Protein AF-0000000076521402 (afdb_homodimer)

Radius of gyration: 18.66 Å; Cα contacts (8 Å, |Δi|>4): 383; chains: 2; bounding box: 49×44×68 Å

Sequence (186 aa):
MFAERGREEEDYDYLIKLLALGDSNVGKTSLLYQYTDGVFNVDMNATVGVDFRQKRVIRENKQDANGLLGQKQRLYLQLWDTAGQERFVFIFDMFAERGREEEDYDYLIKLLALGDSNVGKTSLLYQYTDGVFNVDMNATVGVDFRQKRVIRENKQDANGLLGQKQRLYLQLW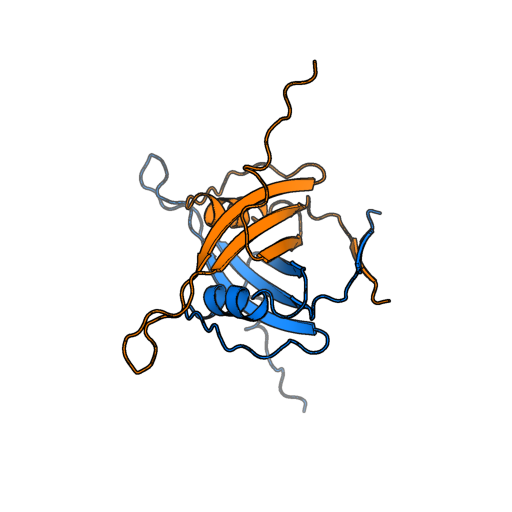DTAGQERFVFIFD

Solvent-accessible surface area (backbone atoms only — not comparable to full-atom values): 10963 Å² total; per-residue (Å²): 133,79,74,76,88,62,83,82,73,73,76,43,78,28,60,40,36,37,36,42,44,37,56,64,81,60,43,60,66,26,52,53,39,23,71,62,72,68,48,75,47,81,85,60,74,76,57,70,69,70,45,80,48,70,42,79,42,78,46,57,40,60,57,41,99,80,59,46,67,47,75,76,40,36,36,35,37,39,38,38,38,50,31,29,71,64,46,76,44,83,42,76,122,133,78,77,74,84,64,82,83,76,70,78,44,77,29,61,40,36,35,38,40,42,38,58,64,81,59,44,61,66,26,52,54,40,24,71,65,71,68,49,71,45,81,85,61,75,74,59,72,69,68,45,79,46,68,42,78,43,78,45,56,41,62,57,41,98,79,59,44,67,47,75,77,40,37,35,35,37,38,37,37,36,50,31,28,73,62,45,74,44,81,41,75,121

Organism: Hydatigena taeniaeformis (NCBI:txid6205)

pLDDT: mean 78.01, std 18.65, range [22.98, 96.0]

Secondary structure (DSSP, 8-state):
------SSS---SEEEEEEEESSTTSSHHHHHHHHHHS---S-PPPPPSEEEEEEEEEE-----TTSPPPPPEEEEEEEEEE-S-EEEEEE--/------S-S---SEEEEEEEESSTTSSHHHHHHHHHHS---S-PPPPPSEEEEEEEEEE-----TTSPPPPPEEEEEEEEEE-S-PEEEEEE-

Structure (mmCIF, N/CA/C/O backbone):
data_AF-0000000076521402-model_v1
#
loop_
_entity.id
_entity.type
_entity.pdbx_description
1 polymer 'Ras-related protein Rab-27A'
#
loop_
_atom_site.group_PDB
_atom_site.id
_atom_site.type_symbol
_atom_site.label_atom_id
_atom_site.label_alt_id
_atom_site.label_comp_id
_atom_site.label_asym_id
_atom_site.label_entity_id
_atom_site.label_seq_id
_atom_site.pdbx_PDB_ins_code
_atom_site.Cartn_x
_atom_site.Cartn_y
_atom_site.Cartn_z
_atom_site.occupancy
_atom_site.B_iso_or_equiv
_atom_site.auth_seq_id
_atom_site.auth_comp_id
_atom_site.auth_asym_id
_atom_site.auth_atom_id
_atom_site.pdbx_PDB_model_num
ATOM 1 N N . MET A 1 1 ? -7.555 -25.484 29.828 1 23.17 1 MET A N 1
ATOM 2 C CA . MET A 1 1 ? -8.539 -24.406 29.766 1 23.17 1 MET A CA 1
ATOM 3 C C . MET A 1 1 ? -8.016 -23.234 28.938 1 23.17 1 MET A C 1
ATOM 5 O O . MET A 1 1 ? -7.137 -22.484 29.391 1 23.17 1 MET A O 1
ATOM 9 N N . PHE A 1 2 ? -7.75 -23.391 27.625 1 29.38 2 PHE A N 1
ATOM 10 C CA . PHE A 1 2 ? -7.086 -22.562 26.625 1 29.38 2 PHE A CA 1
ATOM 11 C C . PHE A 1 2 ? -7.727 -21.188 26.547 1 29.38 2 PHE A C 1
ATOM 13 O O . PHE A 1 2 ? -8.945 -21.062 26.391 1 2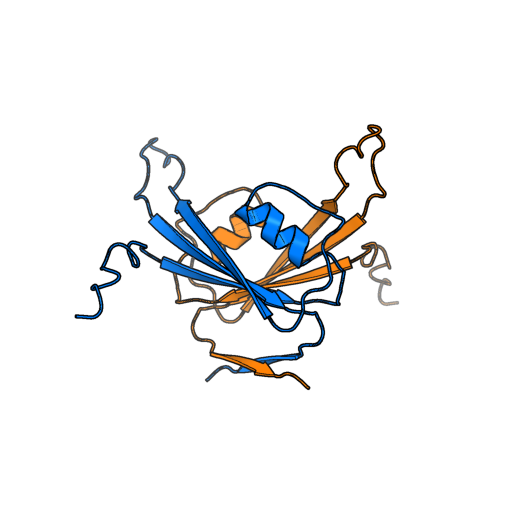9.38 2 PHE A O 1
ATOM 20 N N . ALA A 1 3 ? -7.449 -20.203 27.453 1 31.19 3 ALA A N 1
ATOM 21 C CA . ALA A 1 3 ? -8.039 -18.875 27.547 1 31.19 3 ALA A CA 1
ATOM 22 C C . ALA A 1 3 ? -8.5 -18.359 26.188 1 31.19 3 ALA A C 1
ATOM 24 O O . ALA A 1 3 ? -7.832 -18.578 25.172 1 31.19 3 ALA A O 1
ATOM 25 N N . GLU A 1 4 ? -9.883 -18.25 25.922 1 30.88 4 GLU A N 1
ATOM 26 C CA . GLU A 1 4 ? -10.57 -17.734 24.734 1 30.88 4 GLU A CA 1
ATOM 27 C C . GLU A 1 4 ? -9.891 -16.469 24.203 1 30.88 4 GLU A C 1
ATOM 29 O O . GLU A 1 4 ? -9.914 -15.43 24.859 1 30.88 4 GLU A O 1
ATOM 34 N N . ARG A 1 5 ? -8.57 -16.359 24.016 1 37.25 5 ARG A N 1
ATOM 35 C CA . ARG A 1 5 ? -7.906 -15.312 23.234 1 37.25 5 ARG A CA 1
ATOM 36 C C . ARG A 1 5 ? -8.883 -14.633 22.281 1 37.25 5 ARG A C 1
ATOM 38 O O . ARG A 1 5 ? -9.297 -15.219 21.281 1 37.25 5 ARG A O 1
ATOM 45 N N . GLY A 1 6 ? -10.086 -13.961 22.625 1 36.5 6 GLY A N 1
ATOM 46 C CA . GLY A 1 6 ? -11.461 -13.484 22.594 1 36.5 6 GLY A CA 1
ATOM 47 C C . GLY A 1 6 ? -11.797 -12.727 21.328 1 36.5 6 GLY A C 1
ATOM 48 O O . GLY A 1 6 ? -10.906 -12.359 20.562 1 36.5 6 GLY A O 1
ATOM 49 N N . ARG A 1 7 ? -13.164 -12.242 20.891 1 38.41 7 ARG A N 1
ATOM 50 C CA . ARG A 1 7 ? -13.922 -11.492 19.891 1 38.41 7 ARG A CA 1
ATOM 51 C C . ARG A 1 7 ? -13.312 -10.109 19.672 1 38.41 7 ARG A C 1
ATOM 53 O O . ARG A 1 7 ? -13.938 -9.242 19.062 1 38.41 7 ARG A O 1
ATOM 60 N N . GLU A 1 8 ? -12.555 -9.531 20.5 1 42.91 8 GLU A N 1
ATOM 61 C CA . GLU A 1 8 ? -11.977 -8.203 20.344 1 42.91 8 GLU A CA 1
ATOM 62 C C . GLU A 1 8 ? -11.375 -8.023 18.953 1 42.91 8 GLU A C 1
ATOM 64 O O . GLU A 1 8 ? -10.797 -6.977 18.656 1 42.91 8 GLU A O 1
ATOM 69 N N . GLU A 1 9 ? -10.867 -9 18.312 1 48.38 9 GLU A N 1
ATOM 70 C CA . GLU A 1 9 ? -10.203 -9.164 17.031 1 48.38 9 GLU A CA 1
ATOM 71 C C . GLU A 1 9 ? -10.945 -8.414 15.922 1 48.38 9 GLU A C 1
ATOM 73 O O . GLU A 1 9 ? -10.344 -7.641 15.172 1 48.38 9 GLU A O 1
ATOM 78 N N . GLU A 1 10 ? -12.195 -9.102 15.469 1 56.84 10 GLU A N 1
ATOM 79 C CA . GLU A 1 10 ? -12.758 -8.891 14.141 1 56.84 10 GLU A CA 1
ATOM 80 C C . GLU A 1 10 ? -13.5 -7.559 14.055 1 56.84 10 GLU A C 1
ATOM 82 O O . GLU A 1 10 ? -14.516 -7.453 13.375 1 56.84 10 GLU A O 1
ATOM 87 N N . ASP A 1 11 ? -13.234 -6.727 14.875 1 81.38 11 ASP A N 1
ATOM 88 C CA . ASP A 1 11 ? -14.078 -5.535 14.828 1 81.38 11 ASP A CA 1
ATOM 89 C C . ASP A 1 11 ? -13.695 -4.633 13.664 1 81.38 11 ASP A C 1
ATOM 91 O O . ASP A 1 11 ? -13.055 -3.596 13.859 1 81.38 11 ASP A O 1
ATOM 95 N N . TYR A 1 12 ? -13.539 -5.109 12.641 1 92.88 12 TYR A N 1
ATOM 96 C CA . TYR A 1 12 ? -13.414 -4.266 11.453 1 92.88 12 TYR A CA 1
ATOM 97 C C . TYR A 1 12 ? -14.562 -4.504 10.492 1 92.88 12 TYR A C 1
ATOM 99 O O . TYR A 1 12 ? -15.227 -5.543 10.547 1 92.88 12 TYR A O 1
ATOM 107 N N . ASP A 1 13 ? -14.883 -3.564 9.727 1 92.31 13 ASP A N 1
ATOM 108 C CA . ASP A 1 13 ? -15.906 -3.68 8.688 1 92.31 13 ASP A CA 1
ATOM 109 C C . ASP A 1 13 ? -15.336 -4.32 7.426 1 92.31 13 ASP A C 1
ATOM 111 O O . ASP A 1 13 ? -16.016 -5.109 6.766 1 92.31 13 ASP A O 1
ATOM 115 N N . TYR A 1 14 ? -14.055 -4.016 7.145 1 92.38 14 TYR A N 1
ATOM 116 C CA . TYR A 1 14 ? -13.445 -4.469 5.898 1 92.38 14 TYR A CA 1
ATOM 117 C C . TYR A 1 14 ? -11.984 -4.855 6.113 1 92.38 14 TYR A C 1
ATOM 119 O O . TYR A 1 14 ? -11.289 -4.242 6.922 1 92.38 14 TYR A O 1
ATOM 127 N N . LEU A 1 15 ? -11.578 -5.895 5.309 1 93.25 15 LEU A N 1
ATOM 128 C CA . LEU A 1 15 ? -10.195 -6.348 5.289 1 93.25 15 LEU A CA 1
ATOM 129 C C . LEU A 1 15 ? -9.562 -6.105 3.922 1 93.25 15 LEU A C 1
ATOM 131 O O . LEU A 1 15 ? -10.141 -6.473 2.895 1 93.25 15 LEU A O 1
ATOM 135 N N . ILE A 1 16 ? -8.398 -5.426 3.926 1 93.56 16 ILE A N 1
ATOM 136 C CA . ILE A 1 16 ? -7.613 -5.238 2.711 1 93.56 16 ILE A CA 1
ATOM 137 C C . ILE A 1 16 ? -6.184 -5.73 2.939 1 93.56 16 ILE A C 1
ATOM 139 O O . ILE A 1 16 ? -5.578 -5.43 3.971 1 93.56 16 ILE A O 1
ATOM 143 N N . LYS A 1 17 ? -5.715 -6.473 1.973 1 92.88 17 LYS A N 1
ATOM 144 C CA . LYS A 1 17 ? -4.328 -6.93 1.978 1 92.88 17 LYS A CA 1
ATOM 145 C C . LYS A 1 17 ? -3.496 -6.168 0.948 1 92.88 17 LYS A C 1
ATOM 147 O O . LYS A 1 17 ? -3.908 -6.023 -0.204 1 92.88 17 LYS A O 1
ATOM 152 N N . LEU A 1 18 ? -2.41 -5.621 1.439 1 94.69 18 LEU A N 1
ATOM 153 C CA . LEU A 1 18 ? -1.442 -4.965 0.565 1 94.69 18 LEU A CA 1
ATOM 154 C C . LEU A 1 18 ? -0.155 -5.781 0.477 1 94.69 18 LEU A C 1
ATOM 156 O O . LEU A 1 18 ? 0.482 -6.055 1.497 1 94.69 18 LEU A O 1
ATOM 160 N N . LEU A 1 19 ? 0.171 -6.145 -0.69 1 92.19 19 LEU A N 1
ATOM 161 C CA . LEU A 1 19 ? 1.399 -6.895 -0.935 1 92.19 19 LEU A CA 1
ATOM 162 C C . LEU A 1 19 ? 2.447 -6.016 -1.605 1 92.19 19 LEU A C 1
ATOM 164 O O . LEU A 1 19 ? 2.176 -5.395 -2.637 1 92.19 19 LEU A O 1
ATOM 168 N N . ALA A 1 20 ? 3.604 -5.957 -0.994 1 93.31 20 ALA A N 1
ATOM 169 C CA . ALA A 1 20 ? 4.699 -5.191 -1.582 1 93.31 20 ALA A CA 1
ATOM 170 C C . ALA A 1 20 ? 5.656 -6.102 -2.348 1 93.31 20 ALA A C 1
ATOM 172 O O . ALA A 1 20 ? 6.191 -7.062 -1.788 1 93.31 20 ALA A O 1
ATOM 173 N N . LEU A 1 21 ? 5.801 -5.809 -3.623 1 91.5 21 LEU A N 1
ATOM 174 C CA . LEU A 1 21 ? 6.691 -6.551 -4.504 1 91.5 21 LEU A CA 1
ATOM 175 C C . LEU A 1 21 ? 7.77 -5.637 -5.082 1 91.5 21 LEU A C 1
ATOM 177 O O . LEU A 1 21 ? 7.531 -4.445 -5.293 1 91.5 21 LEU A O 1
ATOM 181 N N . GLY A 1 22 ? 8.883 -6.297 -5.406 1 91.56 22 GLY A N 1
ATOM 182 C CA . GLY A 1 22 ? 10.039 -5.578 -5.914 1 91.56 22 GLY A CA 1
ATOM 183 C C . GLY A 1 22 ? 11.359 -6.203 -5.496 1 91.56 22 GLY A C 1
ATOM 184 O O . GLY A 1 22 ? 11.391 -7.094 -4.645 1 91.56 22 GLY A O 1
ATOM 185 N N . ASP A 1 23 ? 12.391 -5.613 -6.008 1 90.75 23 ASP A N 1
ATOM 186 C CA . ASP A 1 23 ? 13.719 -6.152 -5.738 1 90.75 23 ASP A CA 1
ATOM 187 C C . ASP A 1 23 ? 14.07 -6.039 -4.254 1 90.75 23 ASP A C 1
ATOM 189 O O . ASP A 1 23 ? 13.445 -5.27 -3.523 1 90.75 23 ASP A O 1
ATOM 193 N N . SER A 1 24 ? 14.977 -6.949 -3.842 1 91.19 24 SER A N 1
ATOM 194 C CA . SER A 1 24 ? 15.5 -6.828 -2.486 1 91.19 24 SER A CA 1
ATOM 195 C C . SER A 1 24 ? 16.141 -5.465 -2.266 1 91.19 24 SER A C 1
ATOM 197 O O . SER A 1 24 ? 16.781 -4.922 -3.166 1 91.19 24 SER A O 1
ATOM 199 N N . ASN A 1 25 ? 15.914 -4.859 -1.043 1 91.06 25 ASN A N 1
ATOM 200 C CA . ASN A 1 25 ? 16.609 -3.678 -0.538 1 91.06 25 ASN A CA 1
ATOM 201 C C . ASN A 1 25 ? 16.188 -2.42 -1.297 1 91.06 25 ASN A C 1
ATOM 203 O O . ASN A 1 25 ? 16.953 -1.463 -1.387 1 91.06 25 ASN A O 1
ATOM 207 N N . VAL A 1 26 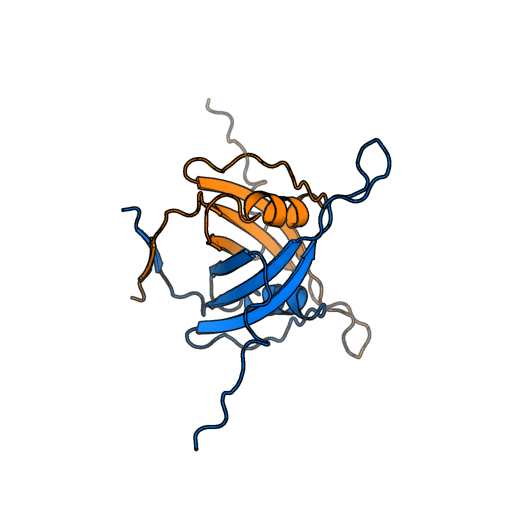? 15.062 -2.445 -1.833 1 91.06 26 VAL A N 1
ATOM 208 C CA . VAL A 1 26 ? 14.633 -1.264 -2.572 1 91.06 26 VAL A CA 1
ATOM 209 C C . VAL A 1 26 ? 13.836 -0.343 -1.653 1 91.06 26 VAL A C 1
ATOM 211 O O . VAL A 1 26 ? 13.484 0.774 -2.039 1 91.06 26 VAL A O 1
ATOM 214 N N . GLY A 1 27 ? 13.422 -0.833 -0.425 1 90.94 27 GLY A N 1
ATOM 215 C CA . GLY A 1 27 ? 12.711 0.028 0.511 1 90.94 27 GLY A CA 1
ATOM 216 C C . GLY A 1 27 ? 11.305 -0.447 0.812 1 90.94 27 GLY A C 1
ATOM 217 O O . GLY A 1 27 ? 10.5 0.297 1.381 1 90.94 27 GLY A O 1
ATOM 218 N N . LYS A 1 28 ? 10.984 -1.678 0.436 1 94.06 28 LYS A N 1
ATOM 219 C CA . LYS A 1 28 ? 9.648 -2.197 0.707 1 94.06 28 LYS A CA 1
ATOM 220 C C . LYS A 1 28 ? 9.344 -2.172 2.201 1 94.06 28 LYS A C 1
ATOM 222 O O . LYS A 1 28 ? 8.312 -1.645 2.619 1 94.06 28 LYS A O 1
ATOM 227 N N . THR A 1 29 ? 10.367 -2.705 2.936 1 92.75 29 THR A N 1
ATOM 228 C CA . THR A 1 29 ? 10.203 -2.752 4.383 1 92.75 29 THR A CA 1
ATOM 229 C C . THR A 1 29 ? 10.031 -1.348 4.953 1 92.75 29 THR A C 1
ATOM 231 O O . THR A 1 29 ? 9.133 -1.104 5.762 1 92.75 29 THR A O 1
ATOM 234 N N . SER A 1 30 ? 10.875 -0.463 4.516 1 91.5 30 SER A N 1
ATOM 235 C CA . SER A 1 30 ? 10.812 0.906 5.02 1 91.5 30 SER A CA 1
ATOM 236 C C . SER A 1 30 ? 9.492 1.571 4.645 1 91.5 30 SER A C 1
ATOM 238 O O . SER A 1 30 ? 8.898 2.287 5.453 1 91.5 30 SER A O 1
ATOM 240 N N . LEU A 1 31 ? 9.039 1.412 3.449 1 91.5 31 LEU A N 1
ATOM 241 C CA . LEU A 1 31 ? 7.789 1.99 2.973 1 91.5 31 LEU A CA 1
ATOM 242 C C . LEU A 1 31 ? 6.617 1.515 3.822 1 91.5 31 LEU A C 1
ATOM 244 O O . LEU A 1 31 ? 5.797 2.324 4.27 1 91.5 31 LEU A O 1
ATOM 248 N N . LEU A 1 32 ? 6.5 0.221 4.02 1 94.06 32 LEU A N 1
ATOM 249 C CA . LEU A 1 32 ? 5.398 -0.333 4.801 1 94.06 32 LEU A CA 1
ATOM 250 C C . LEU A 1 32 ? 5.477 0.128 6.254 1 94.06 32 LEU A C 1
ATOM 252 O O . LEU A 1 32 ? 4.453 0.446 6.863 1 94.06 32 LEU A O 1
ATOM 256 N N . TYR A 1 33 ? 6.684 0.152 6.711 1 91 33 TYR A N 1
ATOM 257 C CA . TYR A 1 33 ? 6.902 0.633 8.07 1 91 33 TYR A CA 1
ATOM 258 C C . TYR A 1 33 ? 6.461 2.084 8.211 1 91 33 TYR A C 1
ATOM 260 O O . TYR A 1 33 ? 5.816 2.451 9.203 1 91 33 TYR A O 1
ATOM 268 N N . GLN A 1 34 ? 6.809 2.902 7.301 1 89.44 34 GLN A N 1
ATOM 269 C CA . GLN A 1 34 ? 6.395 4.301 7.324 1 89.44 34 GLN A CA 1
ATOM 270 C C . GLN A 1 34 ? 4.875 4.426 7.316 1 89.44 34 GLN A C 1
ATOM 272 O O . GLN A 1 34 ? 4.312 5.273 8.016 1 89.44 34 GLN A O 1
ATOM 277 N N . TYR A 1 35 ? 4.25 3.611 6.566 1 89 35 TYR A N 1
ATOM 278 C CA . TYR A 1 35 ? 2.797 3.668 6.473 1 89 35 TYR A CA 1
ATOM 279 C C . TYR A 1 35 ? 2.15 3.254 7.789 1 89 35 TYR A C 1
ATOM 281 O O . TYR A 1 35 ? 1.163 3.854 8.219 1 89 35 TYR A O 1
ATOM 289 N N . THR A 1 36 ? 2.66 2.279 8.391 1 91.5 36 THR A N 1
ATOM 290 C CA . THR A 1 36 ? 2.025 1.768 9.602 1 91.5 36 THR A CA 1
ATOM 291 C C . THR A 1 36 ? 2.445 2.584 10.82 1 91.5 36 THR A C 1
ATOM 293 O O . THR A 1 36 ? 1.633 2.84 11.711 1 91.5 36 THR A O 1
ATOM 296 N N . ASP A 1 37 ? 3.695 2.947 10.852 1 87.56 37 ASP A N 1
ATOM 297 C CA . ASP A 1 37 ? 4.25 3.496 12.086 1 87.56 37 ASP A CA 1
ATOM 298 C C . ASP A 1 37 ? 4.578 4.98 11.93 1 87.56 37 ASP A C 1
ATOM 300 O O . ASP A 1 37 ? 4.777 5.684 12.922 1 87.56 37 ASP A O 1
ATOM 304 N N . GLY A 1 38 ? 4.633 5.445 10.688 1 84.81 38 GLY A N 1
ATOM 305 C CA . GLY A 1 38 ? 4.859 6.863 10.453 1 84.81 38 GLY A CA 1
ATOM 306 C C . GLY A 1 38 ? 6.328 7.242 10.438 1 84.81 38 GLY A C 1
ATOM 307 O O . GLY A 1 38 ? 6.668 8.422 10.328 1 84.81 38 GLY A O 1
ATOM 308 N N . VAL A 1 39 ? 7.094 6.301 10.602 1 77.25 39 VAL A N 1
ATOM 309 C CA . VAL A 1 39 ? 8.523 6.59 10.68 1 77.25 39 VAL A CA 1
ATOM 310 C C . VAL A 1 39 ? 9.25 5.934 9.508 1 77.25 39 VAL A C 1
ATOM 312 O O . VAL A 1 39 ? 9.039 4.75 9.227 1 77.25 39 VAL A O 1
ATOM 315 N N . PHE A 1 40 ? 10 6.742 8.844 1 77.56 40 PHE A N 1
ATOM 316 C CA . PHE A 1 40 ? 10.812 6.219 7.754 1 77.56 40 PHE A CA 1
ATOM 317 C C . PHE A 1 40 ? 12.211 5.852 8.258 1 77.56 40 PHE A C 1
ATOM 319 O O . PHE A 1 40 ? 12.844 6.633 8.969 1 77.56 40 PHE A O 1
ATOM 326 N N . ASN A 1 41 ? 12.578 4.656 7.926 1 75.81 41 ASN A N 1
ATOM 327 C CA . ASN A 1 41 ? 13.914 4.16 8.266 1 75.81 41 ASN A CA 1
ATOM 328 C C . ASN A 1 41 ? 14.633 3.604 7.039 1 75.81 41 ASN A C 1
ATOM 330 O O . ASN A 1 41 ? 14.211 2.596 6.473 1 75.81 41 ASN A O 1
ATOM 334 N N . V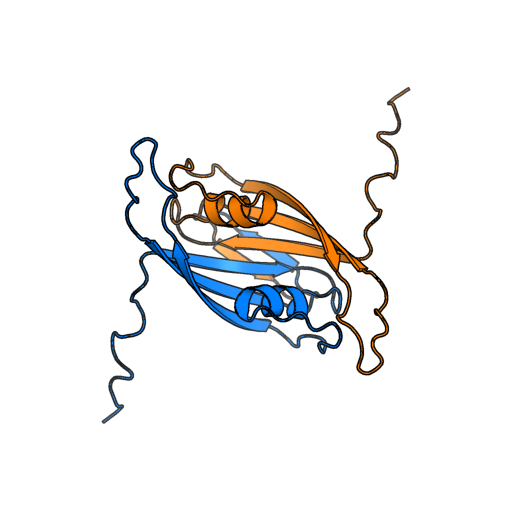AL A 1 42 ? 15.742 4.285 6.668 1 71.94 42 VAL A N 1
ATOM 335 C CA . VAL A 1 42 ? 16.469 3.887 5.465 1 71.94 42 VAL A CA 1
ATOM 336 C C . VAL A 1 42 ? 17.328 2.666 5.762 1 71.94 42 VAL A C 1
ATOM 338 O O . VAL A 1 42 ? 17.688 1.916 4.852 1 71.94 42 VAL A O 1
ATOM 341 N N . ASP A 1 43 ? 17.656 2.43 6.984 1 78.56 43 ASP A N 1
ATOM 342 C CA . ASP A 1 43 ? 18.609 1.383 7.348 1 78.56 43 ASP A CA 1
ATOM 343 C C . ASP A 1 43 ? 17.891 0.099 7.746 1 78.56 43 ASP A C 1
ATOM 345 O O . ASP A 1 43 ? 18.172 -0.471 8.805 1 78.56 43 ASP A O 1
ATOM 349 N N . MET A 1 44 ? 16.891 -0.253 6.93 1 84.31 44 MET A N 1
ATOM 350 C CA . MET A 1 44 ? 16.203 -1.508 7.215 1 84.31 44 MET A CA 1
ATOM 351 C C . MET A 1 44 ? 16.969 -2.693 6.633 1 84.31 44 MET A C 1
ATOM 353 O O . MET A 1 44 ? 17.5 -2.611 5.523 1 84.31 44 MET A O 1
ATOM 357 N N . ASN A 1 45 ? 17.031 -3.764 7.387 1 88.75 45 ASN A N 1
ATOM 358 C CA . ASN A 1 45 ? 17.656 -4.984 6.879 1 88.75 45 ASN A CA 1
ATOM 359 C C . ASN A 1 45 ? 16.781 -5.641 5.805 1 88.75 45 ASN A C 1
ATOM 361 O O . ASN A 1 45 ? 15.57 -5.43 5.766 1 88.75 45 ASN A O 1
ATOM 365 N N . ALA A 1 46 ? 17.562 -6.43 5.008 1 90.44 46 ALA A N 1
ATOM 366 C CA . ALA A 1 46 ? 16.812 -7.168 3.986 1 90.44 46 ALA A CA 1
ATOM 367 C C . ALA A 1 46 ? 15.797 -8.109 4.625 1 90.44 46 ALA A C 1
ATOM 369 O O . ALA A 1 46 ? 16.078 -8.742 5.645 1 90.44 46 ALA A O 1
ATOM 370 N N . THR A 1 47 ? 14.586 -8.188 4.051 1 90.19 47 THR A N 1
ATOM 371 C CA . THR A 1 47 ? 13.547 -9.078 4.551 1 90.19 47 THR A CA 1
ATOM 372 C C . THR A 1 47 ? 13.875 -10.531 4.223 1 90.19 47 THR A C 1
ATOM 374 O O . THR A 1 47 ? 14.336 -10.836 3.121 1 90.19 47 THR A O 1
ATOM 377 N N . VAL A 1 48 ? 13.742 -11.328 5.176 1 87.19 48 VAL A N 1
ATOM 378 C CA . VAL A 1 48 ? 13.883 -12.766 4.953 1 87.19 48 VAL A CA 1
ATOM 379 C C . VAL A 1 48 ? 12.5 -13.414 4.871 1 87.19 48 VAL A C 1
ATOM 381 O O . VAL A 1 48 ? 11.688 -13.258 5.781 1 87.19 48 VAL A O 1
ATOM 384 N N . GLY A 1 49 ? 12.289 -14.227 3.662 1 86.94 49 GLY A N 1
ATOM 385 C CA . GLY A 1 49 ? 10.961 -14.797 3.48 1 86.94 49 GLY A CA 1
ATOM 386 C C . GLY A 1 49 ? 9.883 -13.742 3.301 1 86.94 49 GLY A C 1
ATOM 387 O O . GLY A 1 49 ? 9.945 -12.93 2.381 1 86.94 49 GLY A O 1
ATOM 388 N N . VAL A 1 50 ? 8.914 -13.836 4.246 1 88.12 50 VAL A N 1
ATOM 389 C CA . VAL A 1 50 ? 7.801 -12.898 4.215 1 88.12 50 VAL A CA 1
ATOM 390 C C . VAL A 1 50 ? 7.539 -12.352 5.617 1 88.12 50 VAL A C 1
ATOM 392 O O . VAL A 1 50 ? 7.555 -13.109 6.594 1 88.12 50 VAL A O 1
ATOM 395 N N . ASP A 1 51 ? 7.465 -10.977 5.637 1 91.5 51 ASP A N 1
ATOM 396 C CA . ASP A 1 51 ? 7.082 -10.32 6.887 1 91.5 51 ASP A CA 1
ATOM 397 C C . ASP A 1 51 ? 5.68 -9.734 6.789 1 91.5 51 ASP A C 1
ATOM 399 O O . ASP A 1 51 ? 5.16 -9.523 5.691 1 91.5 51 ASP A O 1
ATOM 403 N N . PHE A 1 52 ? 5.129 -9.516 8.016 1 90.75 52 PHE A N 1
ATOM 404 C CA . PHE A 1 52 ? 3.732 -9.094 8.047 1 90.75 52 PHE A CA 1
ATOM 405 C C . PHE A 1 52 ? 3.537 -7.949 9.031 1 90.75 52 PHE A C 1
ATOM 407 O O . PHE A 1 52 ? 4.113 -7.953 10.125 1 90.75 52 PHE A O 1
ATOM 414 N N . ARG A 1 53 ? 2.787 -6.871 8.539 1 93.56 53 ARG A N 1
ATOM 415 C CA . ARG A 1 53 ? 2.355 -5.785 9.414 1 93.56 53 ARG A CA 1
ATOM 416 C C . ARG A 1 53 ? 0.861 -5.52 9.258 1 93.56 53 ARG A C 1
ATOM 418 O O . ARG A 1 53 ? 0.247 -5.949 8.281 1 93.56 53 ARG A O 1
ATOM 425 N N . GLN A 1 54 ? 0.339 -4.906 10.281 1 94.81 54 GLN A N 1
ATOM 426 C CA . GLN A 1 54 ? -1.086 -4.598 10.234 1 94.81 54 GLN A CA 1
ATOM 427 C C . GLN A 1 54 ? -1.355 -3.174 10.711 1 94.81 54 GLN A C 1
ATOM 429 O O . GLN A 1 54 ? -0.57 -2.607 11.477 1 94.81 54 GLN A O 1
ATOM 434 N N . LYS A 1 55 ? -2.357 -2.602 10.211 1 95.31 55 LYS A N 1
ATOM 435 C CA . LYS A 1 55 ? -2.807 -1.269 10.602 1 95.31 55 LYS A CA 1
ATOM 436 C C . LYS A 1 55 ? -4.328 -1.164 10.547 1 95.31 55 LYS A C 1
ATOM 438 O O . LYS A 1 55 ? -4.953 -1.592 9.57 1 95.31 55 LYS A O 1
ATOM 443 N N . ARG A 1 56 ? -4.863 -0.69 11.625 1 93.94 56 ARG A N 1
ATOM 444 C CA . ARG A 1 56 ? -6.285 -0.375 11.641 1 93.94 56 ARG A CA 1
ATOM 445 C C . ARG A 1 56 ? -6.527 1.098 11.328 1 93.94 56 ARG A C 1
ATOM 447 O O . ARG A 1 56 ? -5.824 1.971 11.844 1 93.94 56 ARG A O 1
ATOM 454 N N . VAL A 1 57 ? -7.465 1.258 10.445 1 90.62 57 VAL A N 1
ATOM 455 C CA . VAL A 1 57 ? -7.75 2.625 10.023 1 90.62 57 VAL A CA 1
ATOM 456 C C . VAL A 1 57 ? -9.258 2.879 10.078 1 90.62 57 VAL A C 1
ATOM 458 O O . VAL A 1 57 ? -10.047 2.012 9.711 1 90.62 57 VAL A O 1
ATOM 461 N N . ILE A 1 58 ? -9.594 3.996 10.57 1 87.75 58 ILE A N 1
ATOM 462 C CA . ILE A 1 58 ? -10.977 4.449 10.492 1 87.75 58 ILE A CA 1
ATOM 463 C C . ILE A 1 58 ? -11.109 5.508 9.398 1 87.75 58 ILE A C 1
ATOM 465 O O . ILE A 1 58 ? -10.375 6.5 9.391 1 87.75 58 ILE A O 1
ATOM 469 N N . ARG A 1 59 ? -11.938 5.152 8.445 1 81.44 59 ARG A N 1
ATOM 470 C CA . ARG A 1 59 ? -12.148 6.098 7.355 1 81.44 59 ARG A CA 1
ATOM 471 C C . ARG A 1 59 ? -13.555 6.684 7.41 1 81.44 59 ARG A C 1
ATOM 473 O O . ARG A 1 59 ? -14.508 5.996 7.793 1 81.44 59 ARG A O 1
ATOM 480 N N . GLU A 1 60 ? -13.586 7.953 7.188 1 76.25 60 GLU A N 1
ATOM 481 C CA . GLU A 1 60 ? -14.859 8.656 7.117 1 76.25 60 GLU A CA 1
ATOM 482 C C . GLU A 1 60 ? -14.898 9.617 5.934 1 76.25 60 GLU A C 1
ATOM 484 O O . GLU A 1 60 ? -13.867 10.188 5.559 1 76.25 60 GLU A O 1
ATOM 489 N N . ASN A 1 61 ? -16 9.438 5.109 1 65.38 61 ASN A N 1
ATOM 490 C CA . ASN A 1 61 ? -16.156 10.406 4.031 1 65.38 61 ASN A CA 1
ATOM 491 C C . ASN A 1 61 ? -16.109 11.836 4.562 1 65.38 61 ASN A C 1
ATOM 493 O O . ASN A 1 61 ? -16.609 12.117 5.656 1 65.38 61 ASN A O 1
ATOM 497 N N . LYS A 1 62 ? -15.188 12.484 3.965 1 61.38 62 LYS A N 1
ATOM 498 C CA . LYS A 1 62 ? -15.305 13.898 4.309 1 61.38 62 LYS A CA 1
ATOM 499 C C . LYS A 1 62 ? -16.766 14.359 4.234 1 61.38 62 LYS A C 1
ATOM 501 O O . LYS A 1 62 ? -17.594 13.719 3.592 1 61.38 62 LYS A O 1
ATOM 506 N N . GLN A 1 63 ? -16.906 15.484 4.75 1 60.12 63 GLN A N 1
ATOM 507 C CA . GLN A 1 63 ? -18.172 16.203 4.828 1 60.12 63 GLN A CA 1
ATOM 508 C C . GLN A 1 63 ? -18.891 16.188 3.48 1 60.12 63 GLN A C 1
ATOM 510 O O . GLN A 1 63 ? -18.266 16.359 2.436 1 60.12 63 GLN A O 1
ATOM 515 N N . ASP A 1 64 ? -20.031 15.414 3.473 1 59.56 64 ASP A N 1
ATOM 516 C CA . ASP A 1 64 ? -20.859 15.578 2.275 1 59.56 64 ASP A CA 1
ATOM 517 C C . ASP A 1 64 ? -21.156 17.047 2.012 1 59.56 64 ASP A C 1
ATOM 519 O O . ASP A 1 64 ? -20.641 17.922 2.707 1 59.56 64 ASP A O 1
ATOM 523 N N . ALA A 1 65 ? -21.641 17.281 0.909 1 63.97 65 ALA A N 1
ATOM 524 C CA . ALA A 1 65 ? -22 18.641 0.537 1 63.97 65 ALA A CA 1
ATOM 525 C C . ALA A 1 65 ? -22.75 19.344 1.672 1 63.97 65 ALA A C 1
ATOM 527 O O . ALA A 1 65 ? -22.734 20.562 1.771 1 63.97 65 ALA A O 1
ATOM 528 N N . ASN A 1 66 ? -23.297 18.578 2.479 1 67.56 66 ASN A N 1
ATOM 529 C CA . ASN A 1 66 ? -24.109 19.141 3.551 1 67.56 66 ASN A CA 1
ATOM 530 C C . ASN A 1 66 ? -23.359 19.156 4.879 1 67.56 66 ASN A C 1
ATOM 532 O O . ASN A 1 66 ? -23.938 19.484 5.918 1 67.56 66 ASN A O 1
ATOM 536 N N . GLY A 1 67 ? -22.141 18.812 4.746 1 64.25 67 GLY A N 1
ATOM 537 C CA . GLY A 1 67 ? -21.312 18.844 5.938 1 64.25 67 GLY A CA 1
ATOM 538 C C . GLY A 1 67 ? -21.484 17.609 6.82 1 64.25 67 GLY A C 1
ATOM 539 O O . GLY A 1 67 ? -21.016 17.594 7.957 1 64.25 67 GLY A O 1
ATOM 540 N N . LEU A 1 68 ? -22.359 16.781 6.383 1 64.31 68 LEU A N 1
ATOM 541 C CA . LEU A 1 68 ? -22.625 15.609 7.215 1 64.31 68 LEU A CA 1
ATOM 542 C C . LEU A 1 68 ? -21.531 14.555 7.027 1 64.31 68 LEU A C 1
ATOM 544 O O . LEU A 1 68 ? -21.031 14.359 5.918 1 64.31 68 LEU A O 1
ATOM 548 N N . LEU A 1 69 ? -21.031 14.148 8.133 1 65.19 69 LEU A N 1
ATOM 549 C CA . LEU A 1 69 ? -20.062 13.062 8.102 1 65.19 69 LEU A CA 1
ATOM 550 C C . LEU A 1 69 ? -20.734 11.742 7.703 1 65.19 69 LEU A C 1
ATOM 552 O O . LEU A 1 69 ? -21.859 11.477 8.102 1 65.19 69 LEU A O 1
ATOM 556 N N . GLY A 1 70 ? -20.156 11.148 6.652 1 68.88 70 GLY A N 1
ATOM 557 C CA . GLY A 1 70 ? -20.672 9.844 6.285 1 68.88 70 GLY A CA 1
ATOM 558 C C . GLY A 1 70 ? -20.344 8.766 7.301 1 68.88 70 GLY A C 1
ATOM 559 O O . GLY A 1 70 ? -19.844 9.062 8.383 1 68.88 70 GLY A O 1
ATOM 560 N N . GLN A 1 71 ? -20.891 7.625 7.094 1 73.19 71 GLN A N 1
ATOM 561 C CA . GLN A 1 71 ? -20.688 6.488 7.988 1 73.19 71 GLN A CA 1
ATOM 562 C C . GLN A 1 71 ? -19.219 6.133 8.102 1 73.19 71 GLN A C 1
ATOM 564 O O . GLN A 1 71 ? -18.484 6.156 7.109 1 73.19 71 GLN A O 1
ATOM 569 N N . LYS A 1 72 ? -18.781 5.863 9.359 1 81 72 LYS A N 1
ATOM 570 C CA . LYS A 1 72 ? -17.422 5.426 9.664 1 81 72 LYS A CA 1
ATOM 571 C C . LYS A 1 72 ? -17.219 3.969 9.266 1 81 72 LYS A C 1
ATOM 573 O O . LYS A 1 72 ? -18.109 3.137 9.445 1 81 72 LYS A O 1
ATOM 578 N N . GLN A 1 73 ? -16.156 3.785 8.516 1 85.88 73 GLN A N 1
ATOM 579 C CA . GLN A 1 73 ? -15.766 2.42 8.18 1 85.88 73 GLN A CA 1
ATOM 580 C C . GLN A 1 73 ? -14.469 2.033 8.883 1 85.88 73 GLN A C 1
ATOM 582 O O . GLN A 1 73 ? -13.508 2.805 8.891 1 85.88 73 GLN A O 1
ATOM 587 N N . ARG A 1 74 ? -14.531 0.921 9.562 1 92 74 ARG A N 1
ATOM 588 C CA . ARG A 1 74 ? -13.336 0.371 10.195 1 92 74 ARG A CA 1
ATOM 589 C C . ARG A 1 74 ? -12.594 -0.566 9.25 1 92 74 ARG A C 1
ATOM 591 O O . ARG A 1 74 ? -13.117 -1.624 8.883 1 92 74 ARG A O 1
ATOM 598 N N . LEU A 1 75 ? -11.383 -0.114 8.836 1 92.06 75 LEU A N 1
ATOM 599 C CA . LEU A 1 75 ? -10.578 -0.871 7.883 1 92.06 75 LEU A CA 1
ATOM 600 C C . LEU A 1 75 ? -9.422 -1.573 8.586 1 92.06 75 LEU A C 1
ATOM 602 O O . LEU A 1 75 ? -8.734 -0.969 9.422 1 92.06 75 LEU A O 1
ATOM 606 N N . TYR A 1 76 ? -9.406 -2.846 8.305 1 95.12 76 TYR A N 1
ATOM 607 C CA . TYR A 1 76 ? -8.258 -3.643 8.742 1 95.12 76 TYR A CA 1
ATOM 608 C C . TYR A 1 76 ? -7.305 -3.902 7.586 1 95.12 76 TYR A C 1
ATOM 610 O O . TYR A 1 76 ? -7.652 -4.605 6.633 1 95.12 76 TYR A O 1
ATOM 618 N N . LEU A 1 77 ? -6.043 -3.305 7.699 1 96 77 LEU A N 1
ATOM 619 C CA . LEU 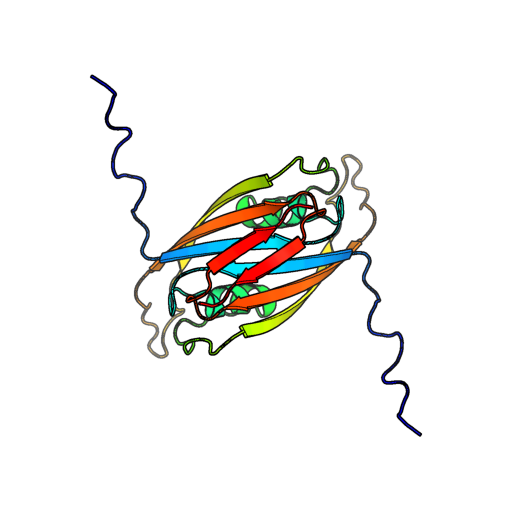A 1 77 ? -5.031 -3.443 6.656 1 96 77 LEU A CA 1
ATOM 620 C C . LEU A 1 77 ? -3.977 -4.469 7.055 1 96 77 LEU A C 1
ATOM 622 O O . LEU A 1 77 ? -3.404 -4.387 8.141 1 96 77 LEU A O 1
ATOM 626 N N . GLN A 1 78 ? -3.846 -5.414 6.223 1 94.62 78 GLN A N 1
ATOM 627 C CA . GLN A 1 78 ? -2.721 -6.34 6.328 1 94.62 78 GLN A CA 1
ATOM 628 C C . GLN A 1 78 ? -1.662 -6.039 5.27 1 94.62 78 GLN A C 1
ATOM 630 O O . GLN A 1 78 ? -1.949 -6.062 4.07 1 94.62 78 GLN A O 1
ATOM 635 N N . LEU A 1 79 ? -0.434 -5.758 5.711 1 95.94 79 LEU A N 1
ATOM 636 C CA . LEU A 1 79 ? 0.671 -5.418 4.82 1 95.94 79 LEU A CA 1
ATOM 637 C C . LEU A 1 79 ? 1.685 -6.559 4.754 1 95.94 79 LEU A C 1
ATOM 639 O O . LEU A 1 79 ? 2.27 -6.934 5.773 1 95.94 79 LEU A O 1
ATOM 643 N N . TRP A 1 80 ? 1.836 -7.066 3.572 1 92.31 80 TRP A N 1
ATOM 644 C CA . TRP A 1 80 ? 2.736 -8.195 3.334 1 92.31 80 TRP A CA 1
ATOM 645 C C . TRP A 1 80 ? 4.023 -7.727 2.664 1 92.31 80 TRP A C 1
ATOM 647 O O . TRP A 1 80 ? 3.99 -7.145 1.576 1 92.31 80 TRP A O 1
ATOM 657 N N . ASP A 1 81 ? 5.086 -7.914 3.334 1 93.56 81 ASP A N 1
ATOM 658 C CA . ASP A 1 81 ? 6.422 -7.52 2.898 1 93.56 81 ASP A CA 1
ATOM 659 C C . ASP A 1 81 ? 7.219 -8.727 2.412 1 93.56 81 ASP A C 1
ATOM 661 O O . ASP A 1 81 ? 7.457 -9.672 3.174 1 93.56 81 ASP A O 1
ATOM 665 N N . THR A 1 82 ? 7.621 -8.703 1.182 1 91.31 82 THR A N 1
ATOM 666 C CA . THR A 1 82 ? 8.312 -9.859 0.621 1 91.31 82 THR A CA 1
ATOM 667 C C . THR A 1 82 ? 9.797 -9.562 0.43 1 91.31 82 THR A C 1
ATOM 669 O O 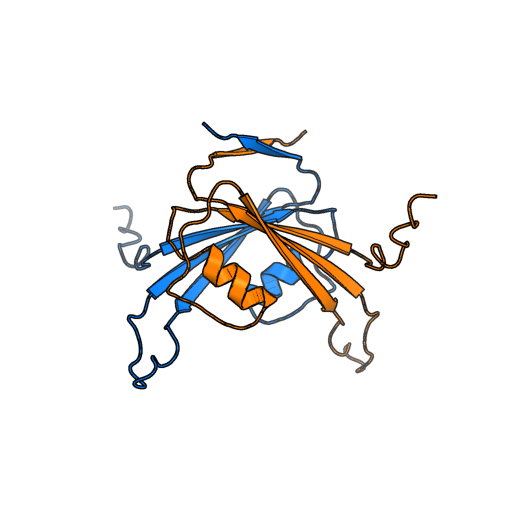. THR A 1 82 ? 10.195 -8.406 0.347 1 91.31 82 THR A O 1
ATOM 672 N N . ALA A 1 83 ? 10.648 -10.5 0.315 1 88.06 83 ALA A N 1
ATOM 673 C CA . ALA A 1 83 ? 12.094 -10.352 0.188 1 88.06 83 ALA A CA 1
ATOM 674 C C . ALA A 1 83 ? 12.492 -10.023 -1.248 1 88.06 83 ALA A C 1
ATOM 676 O O . ALA A 1 83 ? 13.633 -9.625 -1.509 1 88.06 83 ALA A O 1
ATOM 677 N N . GLY A 1 84 ? 11.695 -9.859 -2.213 1 80.25 84 GLY A N 1
ATOM 678 C CA . GLY A 1 84 ? 12 -9.438 -3.572 1 80.25 84 GLY A CA 1
ATOM 679 C C . GLY A 1 84 ? 12.219 -10.602 -4.52 1 80.25 84 GLY A C 1
ATOM 680 O O . GLY A 1 84 ? 12.367 -10.398 -5.73 1 80.25 84 GLY A O 1
ATOM 681 N N . GLN A 1 85 ? 12.352 -11.734 -4.148 1 68.94 85 GLN A N 1
ATOM 682 C CA . GLN A 1 85 ? 12.68 -12.836 -5.047 1 68.94 85 GLN A CA 1
ATOM 683 C C . GLN A 1 85 ? 11.422 -13.539 -5.539 1 68.94 85 GLN A C 1
ATOM 685 O O . GLN A 1 85 ? 11.5 -14.508 -6.297 1 68.94 85 GLN A O 1
ATOM 690 N N . GLU A 1 86 ? 10.336 -13.023 -5.273 1 63.22 86 GLU A N 1
ATOM 691 C CA . GLU A 1 86 ? 9.109 -13.75 -5.582 1 63.22 86 GLU A CA 1
ATOM 692 C C . GLU A 1 86 ? 8.57 -13.359 -6.957 1 63.22 86 GLU A C 1
ATOM 694 O O . GLU A 1 86 ? 8.82 -12.258 -7.441 1 63.22 86 GLU A O 1
ATOM 699 N N . ARG A 1 87 ? 8.195 -14.531 -7.562 1 65.88 87 ARG A N 1
ATOM 700 C CA . ARG A 1 87 ? 7.312 -14.289 -8.703 1 65.88 87 ARG A CA 1
ATOM 701 C C . ARG A 1 87 ? 5.848 -14.414 -8.297 1 65.88 87 ARG A C 1
ATOM 703 O O . ARG A 1 87 ? 5.504 -15.234 -7.445 1 65.88 87 ARG A O 1
ATOM 710 N N . PHE A 1 88 ? 5.105 -13.406 -8.516 1 61.66 88 PHE A N 1
ATOM 711 C CA . PHE A 1 88 ? 3.686 -13.445 -8.195 1 61.66 88 PHE A CA 1
ATOM 712 C C . PHE A 1 88 ? 2.852 -13.703 -9.445 1 61.66 88 PHE A C 1
ATOM 714 O O . PHE A 1 88 ? 3.111 -13.117 -10.5 1 61.66 88 PHE A O 1
ATOM 721 N N . VAL A 1 89 ? 2.172 -14.883 -9.281 1 62.5 89 VAL A N 1
ATOM 722 C CA . VAL A 1 89 ? 1.241 -15.18 -10.367 1 62.5 89 VAL A CA 1
ATOM 723 C C . VAL A 1 89 ? -0.19 -14.914 -9.906 1 62.5 89 VAL A C 1
ATOM 725 O O . VAL A 1 89 ? -0.585 -15.32 -8.812 1 62.5 89 VAL A O 1
ATOM 728 N N . PHE A 1 90 ? -0.787 -13.992 -10.57 1 58.03 90 PHE A N 1
ATOM 729 C CA . PHE A 1 90 ? -2.221 -13.805 -10.367 1 58.03 90 PHE A CA 1
ATOM 730 C C . PHE A 1 90 ? -3.006 -14.961 -10.984 1 58.03 90 PHE A C 1
ATOM 732 O O . PHE A 1 90 ? -2.764 -15.336 -12.133 1 58.03 90 PHE A O 1
ATOM 739 N N . ILE A 1 91 ? -3.637 -15.758 -10.086 1 58.75 91 ILE A N 1
ATOM 740 C CA . ILE A 1 91 ? -4.535 -16.766 -10.648 1 58.75 91 ILE A CA 1
ATOM 741 C C . ILE A 1 91 ? -5.984 -16.297 -10.5 1 58.75 91 ILE A C 1
ATOM 743 O O . ILE A 1 91 ? -6.398 -15.867 -9.422 1 58.75 91 ILE A O 1
ATOM 747 N N . PHE A 1 92 ? -6.648 -16.031 -11.648 1 53.22 92 PHE A N 1
ATOM 748 C CA . PHE A 1 92 ? -8.078 -15.742 -11.695 1 53.22 92 PHE A CA 1
ATOM 749 C C . PHE A 1 92 ? -8.875 -17 -11.984 1 53.22 92 PHE A C 1
ATOM 751 O O . PHE A 1 92 ? -8.453 -17.844 -12.781 1 53.22 92 PHE A O 1
ATOM 758 N N . ASP A 1 93 ? -9.656 -17.422 -10.938 1 50.94 93 ASP A N 1
ATOM 759 C CA . ASP A 1 93 ? -10.57 -18.484 -11.312 1 50.94 93 ASP A CA 1
ATOM 760 C C . ASP A 1 93 ? -11.75 -17.953 -12.117 1 50.94 93 ASP A C 1
ATOM 762 O O . ASP A 1 93 ? -12.227 -16.844 -11.859 1 50.94 93 ASP A O 1
ATOM 766 N N . MET B 1 1 ? 7.988 7.5 -38.656 1 22.98 1 MET B N 1
ATOM 767 C CA . MET B 1 1 ? 8.906 8.164 -37.75 1 22.98 1 MET B CA 1
ATOM 768 C C . MET B 1 1 ? 8.328 8.219 -36.344 1 22.98 1 MET B C 1
ATOM 770 O O . MET B 1 1 ? 7.441 9.031 -36.062 1 22.98 1 MET B O 1
ATOM 774 N N . PHE B 1 2 ? 7.969 7.113 -35.688 1 28.92 2 PHE B N 1
ATOM 775 C CA . PHE B 1 2 ? 7.207 6.898 -34.438 1 28.92 2 PHE B CA 1
ATOM 776 C C . PHE B 1 2 ? 7.812 7.684 -33.281 1 28.92 2 PHE B C 1
ATOM 778 O O . PHE B 1 2 ? 9.023 7.645 -33.062 1 28.92 2 PHE B O 1
ATOM 785 N N . ALA B 1 3 ? 7.465 8.961 -33 1 31.25 3 ALA B N 1
ATOM 786 C CA . ALA B 1 3 ? 7.996 9.867 -32 1 31.25 3 ALA B CA 1
ATOM 787 C C . ALA B 1 3 ? 8.469 9.102 -30.766 1 31.25 3 ALA B C 1
ATOM 789 O O . ALA B 1 3 ? 7.789 8.188 -30.297 1 31.25 3 ALA B O 1
ATOM 790 N N . GLU B 1 4 ? 9.789 8.859 -30.547 1 30.98 4 GLU B N 1
ATOM 791 C CA . GLU B 1 4 ? 10.484 8.188 -29.453 1 30.98 4 GLU B CA 1
ATOM 792 C C . GLU B 1 4 ? 9.883 8.57 -28.109 1 30.98 4 GLU B C 1
ATOM 794 O O . GLU B 1 4 ? 9.906 9.742 -27.719 1 30.98 4 GLU B O 1
ATOM 799 N N . ARG B 1 5 ? 8.578 8.391 -27.812 1 36.91 5 ARG B N 1
ATOM 800 C CA . ARG B 1 5 ? 8 8.539 -26.484 1 36.91 5 ARG B CA 1
ATOM 801 C C . ARG B 1 5 ? 9.07 8.414 -25.406 1 36.91 5 ARG B C 1
ATOM 803 O O . ARG B 1 5 ? 9.648 7.336 -25.219 1 36.91 5 ARG B O 1
ATOM 810 N N . GLY B 1 6 ? 10.047 9.32 -25.188 1 36.59 6 GLY B N 1
ATOM 811 C CA . GLY B 1 6 ? 11.344 9.703 -24.641 1 36.59 6 GLY B CA 1
ATOM 812 C C . GLY B 1 6 ? 11.648 9.047 -23.312 1 36.59 6 GLY B C 1
ATOM 813 O O . GLY B 1 6 ? 10.742 8.539 -22.641 1 36.59 6 GLY B O 1
ATOM 814 N N . ARG B 1 7 ? 12.906 8.656 -22.766 1 38.12 7 ARG B N 1
ATOM 815 C CA . ARG B 1 7 ? 13.625 8.18 -21.578 1 38.12 7 ARG B CA 1
ATOM 816 C C . ARG B 1 7 ? 13.172 8.922 -20.328 1 38.12 7 ARG B C 1
ATOM 818 O O . ARG B 1 7 ? 13.867 8.93 -19.312 1 38.12 7 ARG B O 1
ATOM 825 N N . GLU B 1 8 ? 12.469 9.977 -20.344 1 42.97 8 GLU B N 1
ATOM 826 C CA . GLU B 1 8 ? 11.977 10.695 -19.172 1 42.97 8 GLU B CA 1
ATOM 827 C C . GLU B 1 8 ? 11.422 9.734 -18.125 1 42.97 8 GLU B C 1
ATOM 829 O O . GLU B 1 8 ? 10.922 10.156 -17.078 1 42.97 8 GLU B O 1
ATOM 834 N N . GLU B 1 9 ? 10.906 8.602 -18.438 1 48.69 9 GLU B N 1
ATOM 835 C CA . GLU B 1 9 ? 10.281 7.496 -17.719 1 48.69 9 GLU B CA 1
ATOM 836 C C . GLU B 1 9 ? 11.094 7.105 -16.484 1 48.69 9 GLU B C 1
ATOM 838 O O . GLU B 1 9 ? 10.539 6.953 -15.391 1 48.69 9 GLU B O 1
ATOM 843 N N . GLU B 1 10 ? 12.391 6.477 -16.797 1 57.53 10 GLU B N 1
ATOM 844 C CA . GLU B 1 10 ? 13.109 5.594 -15.891 1 57.53 10 GLU B CA 1
ATOM 845 C C . GLU B 1 10 ? 13.82 6.391 -14.805 1 57.53 10 GLU B C 1
ATOM 847 O O . GLU B 1 10 ? 14.867 5.973 -14.297 1 57.53 10 GLU B O 1
ATOM 852 N N . ASP B 1 11 ? 13.5 7.531 -14.641 1 81.69 11 ASP B N 1
ATOM 853 C CA . ASP B 1 11 ? 14.344 8.25 -13.695 1 81.69 11 ASP B CA 1
ATOM 854 C C . ASP B 1 11 ? 13.961 7.914 -12.25 1 81.69 11 ASP B C 1
ATOM 856 O O . ASP B 1 11 ? 13.305 8.711 -11.578 1 81.69 11 ASP B O 1
ATOM 860 N N . TYR B 1 12 ? 13.852 6.785 -11.961 1 92.88 12 TYR B N 1
ATOM 861 C CA . TYR B 1 12 ? 13.727 6.402 -10.562 1 92.88 12 TYR B CA 1
ATOM 862 C C . TYR B 1 12 ? 14.883 5.508 -10.133 1 92.88 12 TYR B C 1
ATOM 864 O O . TYR B 1 12 ? 15.539 4.895 -10.977 1 92.88 12 TYR B O 1
ATOM 872 N N . ASP B 1 13 ? 15.195 5.5 -8.906 1 92.31 13 ASP B N 1
ATOM 873 C CA . ASP B 1 13 ? 16.219 4.633 -8.344 1 92.31 13 ASP B CA 1
ATOM 874 C C . ASP B 1 13 ? 15.664 3.248 -8.023 1 92.31 13 ASP B C 1
ATOM 876 O O . ASP B 1 13 ? 16.344 2.238 -8.211 1 92.31 13 ASP B O 1
ATOM 880 N N . TYR B 1 14 ? 14.383 3.215 -7.617 1 92.38 14 TYR B N 1
ATOM 881 C CA . TYR B 1 14 ? 13.781 1.965 -7.172 1 92.38 14 TYR B CA 1
ATOM 882 C C . TYR B 1 14 ? 12.328 1.875 -7.609 1 92.38 14 TYR B C 1
ATOM 884 O O . TYR B 1 14 ? 11.617 2.885 -7.652 1 92.38 14 TYR B O 1
ATOM 892 N N . LEU B 1 15 ? 11.93 0.587 -7.883 1 93.31 15 LEU B N 1
ATOM 893 C CA . LEU B 1 15 ? 10.547 0.279 -8.227 1 93.31 15 LEU B CA 1
ATOM 894 C C . LEU B 1 15 ? 9.922 -0.64 -7.184 1 93.31 15 LEU B C 1
ATOM 896 O O . LEU B 1 15 ? 10.508 -1.663 -6.82 1 93.31 15 LEU B O 1
ATOM 900 N N . ILE B 1 16 ? 8.758 -0.229 -6.645 1 93.56 16 ILE B N 1
ATOM 901 C CA . ILE B 1 16 ? 7.969 -1.067 -5.75 1 93.56 16 ILE B CA 1
ATOM 902 C C . ILE B 1 16 ? 6.543 -1.202 -6.285 1 93.56 16 ILE B C 1
ATOM 904 O O . ILE B 1 16 ? 5.934 -0.213 -6.699 1 93.56 16 ILE B O 1
ATOM 908 N N . LYS B 1 17 ? 6.082 -2.424 -6.262 1 92.94 17 LYS B N 1
ATOM 909 C CA . LYS B 1 17 ? 4.699 -2.711 -6.629 1 92.94 17 LYS B CA 1
ATOM 910 C C . LYS B 1 17 ? 3.863 -3.055 -5.402 1 92.94 17 LYS B C 1
ATOM 912 O O . LYS B 1 17 ? 4.273 -3.867 -4.57 1 92.94 17 LYS B O 1
ATOM 917 N N . LEU B 1 18 ? 2.777 -2.332 -5.277 1 94.69 18 LEU B N 1
ATOM 918 C CA . LEU B 1 18 ? 1.805 -2.623 -4.23 1 94.69 18 LEU B CA 1
ATOM 919 C C . LEU B 1 18 ? 0.529 -3.213 -4.82 1 94.69 18 LEU B C 1
ATOM 921 O O . LEU B 1 18 ? -0.109 -2.592 -5.676 1 94.69 18 LEU B O 1
ATOM 925 N N . LEU B 1 19 ? 0.214 -4.359 -4.387 1 92.19 19 LEU B N 1
ATOM 926 C CA . LEU B 1 19 ? -1 -5.035 -4.832 1 92.19 19 LEU B CA 1
ATOM 927 C C . LEU B 1 19 ? -2.059 -5.031 -3.732 1 92.19 19 LEU B C 1
ATOM 929 O O . LEU B 1 19 ? -1.792 -5.457 -2.607 1 92.19 19 LEU B O 1
ATOM 933 N N . ALA B 1 20 ? -3.215 -4.523 -4.074 1 93.38 20 ALA B N 1
ATOM 934 C CA . ALA B 1 20 ? -4.316 -4.52 -3.115 1 93.38 20 ALA B CA 1
ATOM 935 C C . ALA B 1 20 ? -5.262 -5.691 -3.357 1 93.38 20 ALA B C 1
ATOM 937 O O . ALA B 1 20 ? -5.781 -5.859 -4.461 1 93.38 20 ALA B O 1
ATOM 938 N N . LEU B 1 21 ? -5.402 -6.504 -2.332 1 91.5 21 LEU B N 1
ATOM 939 C CA . LEU B 1 21 ? -6.289 -7.664 -2.369 1 91.5 21 LEU B CA 1
ATOM 940 C C . LEU B 1 21 ? -7.367 -7.559 -1.298 1 91.5 21 LEU B C 1
ATOM 942 O O . LEU B 1 21 ? -7.137 -6.984 -0.23 1 91.5 21 LEU B O 1
ATOM 946 N N . GLY B 1 22 ? -8.477 -8.234 -1.616 1 91.5 22 GLY B N 1
ATOM 947 C CA . GLY B 1 22 ? -9.641 -8.195 -0.744 1 91.5 22 GLY B CA 1
ATOM 948 C C . GLY B 1 22 ? -10.953 -8.273 -1.497 1 91.5 22 GLY B C 1
ATOM 949 O O . GLY B 1 22 ? -10.984 -8.164 -2.725 1 91.5 22 GLY B O 1
ATOM 950 N N . ASP B 1 23 ? -11.992 -8.328 -0.714 1 90.69 23 ASP B N 1
ATOM 951 C CA . ASP B 1 23 ? -13.32 -8.461 -1.312 1 90.69 23 ASP B CA 1
ATOM 952 C C . ASP B 1 23 ? -13.672 -7.238 -2.152 1 90.69 23 ASP B C 1
ATOM 954 O O . ASP B 1 23 ? -13.039 -6.188 -2.018 1 90.69 23 ASP B O 1
ATOM 958 N N . SER B 1 24 ? -14.57 -7.48 -3.127 1 91.19 24 SER B N 1
ATOM 959 C CA . SER B 1 24 ? -15.102 -6.348 -3.877 1 91.19 24 SER B CA 1
ATOM 960 C C . SER B 1 24 ? -15.766 -5.332 -2.951 1 91.19 24 SER B C 1
ATOM 962 O O . SER B 1 24 ? -16.406 -5.707 -1.968 1 91.19 24 SER B O 1
ATOM 964 N N . ASN B 1 25 ? -15.555 -4 -3.24 1 91.06 25 ASN B N 1
ATOM 965 C CA . ASN B 1 25 ? -16.266 -2.875 -2.631 1 91.06 25 ASN B CA 1
ATOM 966 C C . ASN B 1 25 ? -15.852 -2.686 -1.172 1 91.06 25 ASN B C 1
ATOM 968 O O . ASN B 1 25 ? -16.625 -2.172 -0.367 1 91.06 25 ASN B O 1
ATOM 972 N N . VAL B 1 26 ? -14.711 -3.117 -0.856 1 91.06 26 VAL B N 1
ATOM 973 C CA . VAL B 1 26 ? -14.289 -2.959 0.532 1 91.06 26 VAL B CA 1
ATOM 974 C C . VAL B 1 26 ? -13.508 -1.658 0.688 1 91.06 26 VAL B C 1
ATOM 976 O O . VAL B 1 26 ? -13.156 -1.269 1.804 1 91.06 26 VAL B O 1
ATOM 979 N N . GLY B 1 27 ? -13.102 -0.991 -0.456 1 91 27 GLY B N 1
ATOM 980 C CA . GLY B 1 27 ? -12.414 0.284 -0.356 1 91 27 GLY B CA 1
ATOM 981 C C . GLY B 1 27 ? -11 0.243 -0.907 1 91 27 GLY B C 1
ATOM 982 O O . GLY B 1 27 ? -10.211 1.163 -0.681 1 91 27 GLY B O 1
ATOM 983 N N . LYS B 1 28 ? -10.656 -0.82 -1.639 1 94 28 LYS B N 1
ATOM 984 C CA . LYS B 1 28 ? -9.312 -0.918 -2.205 1 94 28 LYS B CA 1
ATOM 985 C C . LYS B 1 28 ? -9.008 0.273 -3.109 1 94 28 LYS B C 1
ATOM 987 O O . LYS B 1 28 ? -7.984 0.938 -2.945 1 94 28 LYS B O 1
ATOM 992 N N . THR B 1 29 ? -10.023 0.512 -3.994 1 92.56 29 THR B N 1
ATOM 993 C CA . THR B 1 29 ? -9.859 1.621 -4.93 1 92.56 29 THR B CA 1
ATOM 994 C C . THR B 1 29 ? -9.711 2.941 -4.18 1 92.56 29 THR B C 1
ATOM 996 O O . THR B 1 29 ? -8.812 3.734 -4.48 1 92.56 29 THR B O 1
ATOM 999 N N . SER B 1 30 ? -10.57 3.137 -3.219 1 91.5 30 SER B N 1
ATOM 1000 C CA . SER B 1 30 ? -10.523 4.379 -2.455 1 91.5 30 SER B CA 1
ATOM 1001 C C . SER B 1 30 ? -9.211 4.512 -1.692 1 91.5 30 SER B C 1
ATOM 1003 O O . SER B 1 30 ? -8.633 5.598 -1.63 1 91.5 30 SER B O 1
ATOM 1005 N N . LEU B 1 31 ? -8.742 3.48 -1.08 1 91.5 31 LEU B N 1
ATOM 1006 C CA . LEU B 1 31 ? -7.492 3.48 -0.325 1 91.5 31 LEU B CA 1
ATOM 1007 C C . LEU B 1 31 ? -6.316 3.859 -1.219 1 91.5 31 LEU B C 1
ATOM 1009 O O . LEU B 1 31 ? -5.508 4.719 -0.856 1 91.5 31 LEU B O 1
ATOM 1013 N N . LEU B 1 32 ? -6.199 3.215 -2.357 1 93.88 32 LEU B N 1
ATOM 1014 C CA . LEU B 1 32 ? -5.098 3.494 -3.273 1 93.88 32 LEU B CA 1
ATOM 1015 C C . LEU B 1 32 ? -5.188 4.918 -3.809 1 93.88 32 LEU B C 1
ATOM 1017 O O . LEU B 1 32 ? -4.168 5.605 -3.932 1 93.88 32 LEU B O 1
ATOM 1021 N N . TYR B 1 33 ? -6.387 5.289 -4.074 1 90.81 33 TYR B N 1
ATOM 1022 C CA . TYR B 1 33 ? -6.613 6.656 -4.539 1 90.81 33 TYR B CA 1
ATOM 1023 C C . TYR B 1 33 ? -6.188 7.668 -3.482 1 90.81 33 TYR B C 1
ATOM 1025 O O . TYR B 1 33 ? -5.551 8.672 -3.803 1 90.81 33 TYR B O 1
ATOM 1033 N N . GLN B 1 34 ? -6.547 7.457 -2.279 1 89.38 34 GLN B N 1
ATOM 1034 C CA . GLN B 1 34 ? -6.148 8.344 -1.194 1 89.38 34 GLN B CA 1
ATOM 1035 C C . GLN B 1 34 ? -4.629 8.438 -1.088 1 89.38 34 GLN B C 1
ATOM 1037 O O . GLN B 1 34 ? -4.082 9.516 -0.854 1 89.38 34 GLN B O 1
ATOM 1042 N N . TYR B 1 35 ? -3.984 7.344 -1.263 1 88.62 35 TYR B N 1
ATOM 1043 C CA . TYR B 1 35 ? -2.531 7.328 -1.16 1 88.62 35 TYR B CA 1
ATOM 1044 C C . TYR B 1 35 ? -1.894 8.117 -2.299 1 88.62 35 TYR B C 1
ATOM 1046 O O . TYR B 1 35 ? -0.915 8.836 -2.092 1 88.62 35 TYR B O 1
ATOM 1054 N N . THR B 1 36 ? -2.408 7.969 -3.434 1 91 36 THR B N 1
ATOM 1055 C CA . THR B 1 36 ? -1.778 8.609 -4.582 1 91 36 THR B CA 1
ATOM 1056 C C . THR B 1 36 ? -2.215 10.07 -4.695 1 91 36 THR B C 1
ATOM 1058 O O . THR B 1 36 ? -1.411 10.938 -5.035 1 91 36 THR B O 1
ATOM 1061 N N . ASP B 1 37 ? -3.461 10.312 -4.445 1 87.25 37 ASP B N 1
ATOM 1062 C CA . ASP B 1 37 ? -4.031 11.609 -4.777 1 87.25 37 ASP B CA 1
ATOM 1063 C C . ASP B 1 37 ? -4.367 12.398 -3.516 1 87.25 37 ASP B C 1
ATOM 1065 O O . ASP B 1 37 ? -4.582 13.617 -3.574 1 87.25 37 ASP B O 1
ATOM 1069 N N . GLY B 1 38 ? -4.441 11.703 -2.387 1 84.56 38 GLY B N 1
ATOM 1070 C CA . GLY B 1 38 ? -4.676 12.391 -1.127 1 84.56 38 GLY B CA 1
ATOM 1071 C C . GLY B 1 38 ? -6.152 12.594 -0.822 1 84.56 38 GLY B C 1
ATOM 1072 O O . GLY B 1 38 ? -6.504 13.234 0.169 1 84.56 38 GLY B O 1
ATOM 1073 N N . VAL B 1 39 ? -6.902 12.125 -1.68 1 77.06 39 VAL B N 1
ATOM 1074 C CA . VAL B 1 39 ? -8.336 12.336 -1.502 1 77.06 39 VAL B CA 1
ATOM 1075 C C . VAL B 1 39 ? -9.031 10.992 -1.291 1 77.06 39 VAL B C 1
ATOM 1077 O O . VAL B 1 39 ? -8.805 10.039 -2.043 1 77.06 39 VAL B O 1
ATOM 1080 N N . PHE B 1 40 ? -9.781 10.961 -0.257 1 77.62 40 PHE B N 1
ATOM 1081 C CA . PHE B 1 40 ? -10.578 9.766 -0 1 77.62 40 PHE B CA 1
ATOM 1082 C C . PHE B 1 40 ? -11.984 9.922 -0.577 1 77.62 40 PHE B C 1
ATOM 1084 O O . PHE B 1 40 ? -12.633 10.953 -0.384 1 77.62 40 PHE B O 1
ATOM 1091 N N . ASN B 1 41 ? -12.367 8.914 -1.318 1 75.94 41 ASN B N 1
ATOM 1092 C CA . ASN B 1 41 ? -13.703 8.859 -1.901 1 75.94 41 ASN B CA 1
ATOM 1093 C C . ASN B 1 41 ? -14.406 7.543 -1.572 1 75.94 41 ASN B C 1
ATOM 1095 O O . ASN B 1 41 ? -13.977 6.477 -2.01 1 75.94 41 ASN B O 1
ATOM 1099 N N . VAL B 1 42 ? -15.516 7.664 -0.799 1 71.62 42 VAL B N 1
ATOM 1100 C CA . VAL B 1 42 ? -16.219 6.465 -0.36 1 71.62 42 VAL B CA 1
ATOM 1101 C C . VAL B 1 42 ? -17.094 5.93 -1.498 1 71.62 42 VAL B C 1
ATOM 1103 O O . VAL B 1 42 ? -17.422 4.742 -1.522 1 71.62 42 VAL B O 1
ATOM 1106 N N . ASP B 1 43 ? -17.438 6.719 -2.455 1 78.38 43 ASP B N 1
ATOM 1107 C CA . ASP B 1 43 ? -18.375 6.34 -3.496 1 78.38 43 ASP B CA 1
ATOM 1108 C C . ASP B 1 43 ? -17.656 5.875 -4.758 1 78.38 43 ASP B C 1
ATOM 1110 O O . ASP B 1 43 ? -17.984 6.312 -5.863 1 78.38 43 ASP B O 1
ATOM 1114 N N . MET B 1 44 ? -16.641 5.07 -4.535 1 84 44 MET B N 1
ATOM 1115 C CA . MET B 1 44 ? -15.938 4.535 -5.699 1 84 44 MET B CA 1
ATOM 1116 C C . MET B 1 44 ? -16.688 3.328 -6.27 1 84 44 MET B C 1
ATOM 1118 O O . MET B 1 44 ? -17.203 2.498 -5.52 1 84 44 MET B O 1
ATOM 1122 N N . ASN B 1 45 ? -16.766 3.262 -7.59 1 88.75 45 ASN B N 1
ATOM 1123 C CA . ASN B 1 45 ? -17.344 2.092 -8.234 1 88.75 45 ASN B CA 1
ATOM 1124 C C . ASN B 1 45 ? -16.453 0.86 -8.078 1 88.75 45 ASN B C 1
ATOM 1126 O O . ASN B 1 45 ? -15.25 0.984 -7.891 1 88.75 45 ASN B O 1
ATOM 1130 N N . ALA B 1 46 ? -17.203 -0.27 -8.203 1 90.44 46 ALA B N 1
ATOM 1131 C CA . ALA B 1 46 ? -16.438 -1.515 -8.148 1 90.44 46 ALA B CA 1
ATOM 1132 C C . ALA B 1 46 ? -15.422 -1.584 -9.281 1 90.44 46 ALA B C 1
ATOM 1134 O O . ALA B 1 46 ? -15.719 -1.188 -10.414 1 90.44 46 ALA B O 1
ATOM 1135 N N . THR B 1 47 ? -14.203 -2.047 -8.992 1 90.06 47 THR B N 1
ATOM 1136 C CA . THR B 1 47 ? -13.156 -2.193 -10 1 90.06 47 THR B CA 1
ATOM 1137 C C . THR B 1 47 ? -13.469 -3.357 -10.938 1 90.06 47 THR B C 1
ATOM 1139 O O . THR B 1 47 ? -13.914 -4.418 -10.484 1 90.06 47 THR B O 1
ATOM 1142 N N . VAL B 1 48 ? -13.352 -3.107 -12.148 1 87.12 48 VAL B N 1
ATOM 1143 C CA . VAL B 1 48 ? -13.477 -4.176 -13.133 1 87.12 48 VAL B CA 1
ATOM 1144 C C . VAL B 1 48 ? -12.086 -4.629 -13.578 1 87.12 48 VAL B C 1
ATOM 1146 O O . VAL B 1 48 ? -11.273 -3.814 -14.016 1 87.12 48 VAL B O 1
ATOM 1149 N N . GLY B 1 49 ? -11.859 -6.074 -13.477 1 87.19 49 GLY B N 1
ATOM 1150 C CA . GLY B 1 49 ? -10.531 -6.562 -13.805 1 87.19 49 GLY B CA 1
ATOM 1151 C C . GLY B 1 49 ? -9.461 -6.043 -12.867 1 87.19 49 GLY B C 1
ATOM 1152 O O . GLY B 1 49 ? -9.531 -6.25 -11.656 1 87.19 49 GLY B O 1
ATOM 1153 N N . VAL B 1 50 ? -8.484 -5.363 -13.516 1 88.19 50 VAL B N 1
ATOM 1154 C CA . VAL B 1 50 ? -7.379 -4.797 -12.758 1 88.19 50 VAL B CA 1
ATOM 1155 C C . VAL B 1 50 ? -7.129 -3.357 -13.203 1 88.19 50 VAL B C 1
ATOM 1157 O O . VAL B 1 50 ? -7.148 -3.062 -14.406 1 88.19 50 VAL B O 1
ATOM 1160 N N . ASP B 1 51 ? -7.078 -2.473 -12.141 1 91.5 51 ASP B N 1
ATOM 1161 C CA . ASP B 1 51 ? -6.711 -1.085 -12.406 1 91.5 51 ASP B CA 1
ATOM 1162 C C . ASP B 1 51 ? -5.312 -0.776 -11.875 1 91.5 51 ASP B C 1
ATOM 1164 O O . ASP B 1 51 ? -4.789 -1.503 -11.031 1 91.5 51 ASP B O 1
ATOM 1168 N N . PHE B 1 52 ? -4.773 0.327 -12.469 1 90.69 52 PHE B N 1
ATOM 1169 C CA . PHE B 1 52 ? -3.381 0.627 -12.164 1 90.69 52 PHE B CA 1
ATOM 1170 C C . PHE B 1 52 ? -3.197 2.111 -11.875 1 90.69 52 PHE B C 1
ATOM 1172 O O . PHE B 1 52 ? -3.781 2.959 -12.555 1 90.69 52 PHE B O 1
ATOM 1179 N N . ARG B 1 53 ? -2.453 2.389 -10.711 1 93.38 53 ARG B N 1
ATOM 1180 C CA . ARG B 1 53 ? -2.037 3.752 -10.398 1 93.38 53 ARG B CA 1
ATOM 1181 C C . ARG B 1 53 ? -0.546 3.811 -10.086 1 93.38 53 ARG B C 1
ATOM 1183 O O . ARG B 1 53 ? 0.079 2.783 -9.812 1 93.38 53 ARG B O 1
ATOM 1190 N N . GLN B 1 54 ? -0.03 5.012 -10.242 1 94.69 54 GLN B N 1
ATOM 1191 C CA . GLN B 1 54 ? 1.394 5.176 -9.969 1 94.69 54 GLN B CA 1
ATOM 1192 C C . GLN B 1 54 ? 1.652 6.441 -9.148 1 94.69 54 GLN B C 1
ATOM 1194 O O . GLN B 1 54 ? 0.86 7.383 -9.188 1 94.69 54 GLN B O 1
ATOM 1199 N N . LYS B 1 55 ? 2.658 6.422 -8.398 1 95.19 55 LYS B N 1
ATOM 1200 C CA . LYS B 1 55 ? 3.104 7.562 -7.605 1 95.19 55 LYS B CA 1
ATOM 1201 C C . LYS B 1 55 ? 4.625 7.598 -7.496 1 95.19 55 LYS B C 1
ATOM 1203 O O . LYS B 1 55 ? 5.254 6.574 -7.223 1 95.19 55 LYS B O 1
ATOM 1208 N N . ARG B 1 56 ? 5.145 8.742 -7.797 1 93.81 56 ARG B N 1
ATOM 1209 C CA . ARG B 1 56 ? 6.57 8.961 -7.57 1 93.81 56 ARG B CA 1
ATOM 1210 C C . ARG B 1 56 ? 6.812 9.641 -6.227 1 93.81 56 ARG B C 1
ATOM 1212 O O . ARG B 1 56 ? 6.117 10.594 -5.871 1 93.81 56 ARG B O 1
ATOM 1219 N N . VAL B 1 57 ? 7.754 9.047 -5.555 1 90.44 57 VAL B N 1
ATOM 1220 C CA . VAL B 1 57 ? 8.039 9.578 -4.23 1 90.44 57 VAL B CA 1
ATOM 1221 C C . VAL B 1 57 ? 9.547 9.789 -4.074 1 90.44 57 VAL B C 1
ATOM 1223 O O . VAL B 1 57 ? 10.344 8.969 -4.527 1 90.44 57 VAL B O 1
ATOM 1226 N N . ILE B 1 58 ? 9.875 10.875 -3.496 1 87.62 58 ILE B N 1
ATOM 1227 C CA . ILE B 1 58 ? 11.266 11.109 -3.107 1 87.62 58 ILE B CA 1
ATOM 1228 C C . ILE B 1 58 ? 11.422 10.906 -1.603 1 87.62 58 ILE B C 1
ATOM 1230 O O . ILE B 1 58 ? 10.688 11.5 -0.81 1 87.62 58 ILE B O 1
ATOM 1234 N N . ARG B 1 59 ? 12.258 9.93 -1.309 1 80.94 59 ARG B N 1
ATOM 1235 C CA . ARG B 1 59 ? 12.508 9.656 0.103 1 80.94 59 ARG B CA 1
ATOM 1236 C C . ARG B 1 59 ? 13.906 10.102 0.513 1 80.94 59 ARG B C 1
ATOM 1238 O O . ARG B 1 59 ? 14.852 9.984 -0.269 1 80.94 59 ARG B O 1
ATOM 1245 N N . GLU B 1 60 ? 13.922 10.719 1.651 1 76.12 60 GLU B N 1
ATOM 1246 C CA . GLU B 1 60 ? 15.195 11.133 2.229 1 76.12 60 GLU B CA 1
ATOM 1247 C C . GLU B 1 60 ? 15.266 10.789 3.713 1 76.12 60 GLU B C 1
ATOM 1249 O O . GLU B 1 60 ? 14.25 10.828 4.414 1 76.12 60 GLU B O 1
ATOM 1254 N N . ASN B 1 61 ? 16.375 10.039 4.051 1 65 61 ASN B N 1
ATOM 1255 C CA . ASN B 1 61 ? 16.547 9.789 5.477 1 65 61 ASN B CA 1
ATOM 1256 C C . ASN B 1 61 ? 16.516 11.086 6.285 1 65 61 ASN B C 1
ATOM 1258 O O . ASN B 1 61 ? 16.984 12.125 5.82 1 65 61 ASN B O 1
ATOM 1262 N N . LYS B 1 62 ? 15.609 10.992 7.191 1 61 62 LYS B N 1
ATOM 1263 C CA . LYS B 1 62 ? 15.734 12.133 8.094 1 61 62 LYS B CA 1
ATOM 1264 C C . LYS B 1 62 ? 17.203 12.383 8.461 1 61 62 LYS B C 1
ATOM 1266 O O . LYS B 1 62 ? 18.047 11.492 8.328 1 61 62 LYS B O 1
ATOM 1271 N N . GLN B 1 63 ? 17.328 13.492 9.008 1 60.16 63 GLN B N 1
ATOM 1272 C CA . GLN B 1 63 ? 18.609 14.008 9.492 1 60.16 63 GLN B CA 1
ATOM 1273 C C . GLN B 1 63 ? 19.344 12.961 10.32 1 60.16 63 GLN B C 1
ATOM 1275 O O . GLN B 1 63 ? 18.719 12.25 11.125 1 60.16 63 GLN B O 1
ATOM 1280 N N . ASP B 1 64 ? 20.469 12.469 9.695 1 59.66 64 ASP B N 1
ATOM 1281 C CA . ASP B 1 64 ? 21.312 11.641 10.562 1 59.66 64 ASP B CA 1
ATOM 1282 C C . ASP B 1 64 ? 21.625 12.352 11.875 1 59.66 64 ASP B C 1
ATOM 1284 O O . ASP B 1 64 ? 21.094 13.438 12.141 1 59.66 64 ASP B O 1
ATOM 1288 N N . ALA B 1 65 ? 22.125 11.641 12.734 1 64.06 65 ALA B N 1
ATOM 1289 C CA . ALA B 1 65 ? 22.5 12.195 14.023 1 64.06 65 ALA B CA 1
ATOM 1290 C C . ALA B 1 65 ? 23.219 13.531 13.859 1 64.06 65 ALA B C 1
ATOM 1292 O O . ALA B 1 65 ? 23.203 14.367 14.766 1 64.06 65 ALA B O 1
ATOM 1293 N N . ASN B 1 66 ? 23.734 13.68 12.742 1 67.31 66 ASN B N 1
ATOM 1294 C CA . ASN B 1 66 ? 24.516 14.883 12.508 1 67.31 66 ASN B CA 1
ATOM 1295 C C . ASN B 1 66 ? 23.75 15.922 11.703 1 67.31 66 ASN B C 1
ATOM 1297 O O . ASN B 1 66 ? 24.281 16.969 11.344 1 67.31 66 ASN B O 1
ATOM 1301 N N . GLY B 1 67 ? 22.531 15.602 11.555 1 64.12 67 GLY B N 1
ATOM 1302 C CA . GLY B 1 67 ? 21.688 16.547 10.852 1 64.12 67 GLY B CA 1
ATOM 1303 C C . GLY B 1 67 ? 21.828 16.469 9.344 1 64.12 67 GLY B C 1
ATOM 1304 O O . GLY B 1 67 ? 21.328 17.344 8.625 1 64.12 67 GLY B O 1
ATOM 1305 N N . LEU B 1 68 ? 22.703 15.617 8.945 1 64.19 68 LEU B N 1
ATOM 1306 C CA . LEU B 1 68 ? 22.953 15.555 7.508 1 64.19 68 LEU B CA 1
ATOM 1307 C C . LEU B 1 68 ? 21.859 14.734 6.812 1 64.19 68 LEU B C 1
ATOM 1309 O O . LEU B 1 68 ? 21.406 13.727 7.352 1 64.19 68 LEU B O 1
ATOM 1313 N N . LEU B 1 69 ? 21.344 15.336 5.832 1 65.12 69 LEU B N 1
ATOM 1314 C CA . LEU B 1 69 ? 20.375 14.625 5.02 1 65.12 69 LEU B CA 1
ATOM 1315 C C . LEU B 1 69 ? 21.047 13.523 4.207 1 65.12 69 LEU B C 1
ATOM 1317 O O . LEU B 1 69 ? 22.172 13.695 3.729 1 65.12 69 LEU B O 1
ATOM 1321 N N . GLY B 1 70 ? 20.516 12.312 4.402 1 68.69 70 GLY B N 1
ATOM 1322 C CA . GLY B 1 70 ? 21.031 11.234 3.578 1 68.69 70 GLY B CA 1
ATOM 1323 C C . GLY B 1 70 ? 20.688 11.383 2.111 1 68.69 70 GLY B C 1
ATOM 1324 O O . GLY B 1 70 ? 20.141 12.406 1.697 1 68.69 70 GLY B O 1
ATOM 1325 N N . GLN B 1 71 ? 21.25 10.539 1.308 1 73.44 71 GLN B N 1
ATOM 1326 C CA . GLN B 1 71 ? 21.031 10.555 -0.133 1 73.44 71 GLN B CA 1
ATOM 1327 C C . GLN B 1 71 ? 19.547 10.391 -0.46 1 73.44 71 GLN B C 1
ATOM 1329 O O . GLN B 1 71 ? 18.844 9.602 0.178 1 73.44 71 GLN B O 1
ATOM 1334 N N . LYS B 1 72 ? 19.094 11.211 -1.433 1 81.12 72 LYS B N 1
ATOM 1335 C CA . LYS B 1 72 ? 17.734 11.148 -1.942 1 81.12 72 LYS B CA 1
ATOM 1336 C C . LYS B 1 72 ? 17.531 9.922 -2.826 1 81.12 72 LYS B C 1
ATOM 1338 O O . LYS B 1 72 ? 18.422 9.555 -3.6 1 81.12 72 LYS B O 1
ATOM 1343 N N . GLN B 1 73 ? 16.5 9.195 -2.488 1 85.75 73 GLN B N 1
ATOM 1344 C CA . GLN B 1 73 ? 16.109 8.078 -3.338 1 85.75 73 GLN B CA 1
ATOM 1345 C C . GLN B 1 73 ? 14.797 8.367 -4.062 1 85.75 73 GLN B C 1
ATOM 1347 O O . GLN B 1 73 ? 13.836 8.844 -3.455 1 85.75 73 GLN B O 1
ATOM 1352 N N . ARG B 1 74 ? 14.859 8.203 -5.355 1 92.12 74 ARG B N 1
ATOM 1353 C CA . ARG B 1 74 ? 13.656 8.336 -6.164 1 92.12 74 ARG B CA 1
ATOM 1354 C C . ARG B 1 74 ? 12.922 7.004 -6.277 1 92.12 74 ARG B C 1
ATOM 1356 O O . ARG B 1 74 ? 13.438 6.051 -6.867 1 92.12 74 ARG B O 1
ATOM 1363 N N . LEU B 1 75 ? 11.727 6.961 -5.652 1 92.12 75 LEU B N 1
ATOM 1364 C CA . LEU B 1 75 ? 10.922 5.742 -5.617 1 92.12 75 LEU B CA 1
ATOM 1365 C C . LEU B 1 75 ? 9.75 5.836 -6.586 1 92.12 75 LEU B C 1
ATOM 1367 O O . LEU B 1 75 ? 9.047 6.848 -6.617 1 92.12 75 LEU B O 1
ATOM 1371 N N . TYR B 1 76 ? 9.727 4.82 -7.398 1 95 76 TYR B N 1
ATOM 1372 C CA . TYR B 1 76 ? 8.586 4.652 -8.281 1 95 76 TYR B CA 1
ATOM 1373 C C . TYR B 1 76 ? 7.637 3.586 -7.754 1 95 76 TYR B C 1
ATOM 1375 O O . TYR B 1 76 ? 7.988 2.406 -7.695 1 95 76 TYR B O 1
ATOM 1383 N N . LEU B 1 77 ? 6.375 4.039 -7.363 1 95.94 77 LEU B N 1
ATOM 1384 C CA . LEU B 1 77 ? 5.367 3.135 -6.82 1 95.94 77 LEU B CA 1
ATOM 1385 C C . LEU B 1 77 ? 4.32 2.793 -7.875 1 95.94 77 LEU B C 1
ATOM 1387 O O . LEU B 1 77 ? 3.746 3.689 -8.5 1 95.94 77 LEU B O 1
ATOM 1391 N N . GLN B 1 78 ? 4.191 1.555 -8.086 1 94.56 78 GLN B N 1
ATOM 1392 C CA . GLN B 1 78 ? 3.074 1.05 -8.875 1 94.56 78 GLN B CA 1
ATOM 1393 C C . GLN B 1 78 ? 2.016 0.407 -7.988 1 94.56 78 GLN B C 1
ATOM 1395 O O . GLN B 1 78 ? 2.311 -0.53 -7.242 1 94.56 78 GLN B O 1
ATOM 1400 N N . LEU B 1 79 ? 0.785 0.913 -8.055 1 95.88 79 LEU B N 1
ATOM 1401 C CA . LEU B 1 79 ? -0.321 0.416 -7.242 1 95.88 79 LEU B CA 1
ATOM 1402 C C . LEU B 1 79 ? -1.319 -0.356 -8.102 1 95.88 79 LEU B C 1
ATOM 1404 O O . LEU B 1 79 ? -1.903 0.2 -9.031 1 95.88 79 LEU B O 1
ATOM 1408 N N . TRP B 1 80 ? -1.461 -1.606 -7.766 1 92.25 80 TRP B N 1
ATOM 1409 C CA . TRP B 1 80 ? -2.346 -2.504 -8.5 1 92.25 80 TRP B CA 1
ATOM 1410 C C . TRP B 1 80 ? -3.637 -2.748 -7.727 1 92.25 80 TRP B C 1
ATOM 1412 O O . TRP B 1 80 ? -3.607 -3.234 -6.594 1 92.25 80 TRP B O 1
ATOM 1422 N N . ASP B 1 81 ? -4.703 -2.354 -8.305 1 93.5 81 ASP B N 1
ATOM 1423 C CA . ASP B 1 81 ? -6.043 -2.461 -7.73 1 93.5 81 ASP B CA 1
ATOM 1424 C C . ASP B 1 81 ? -6.828 -3.602 -8.375 1 93.5 81 ASP B C 1
ATOM 1426 O O . ASP B 1 81 ? -7.059 -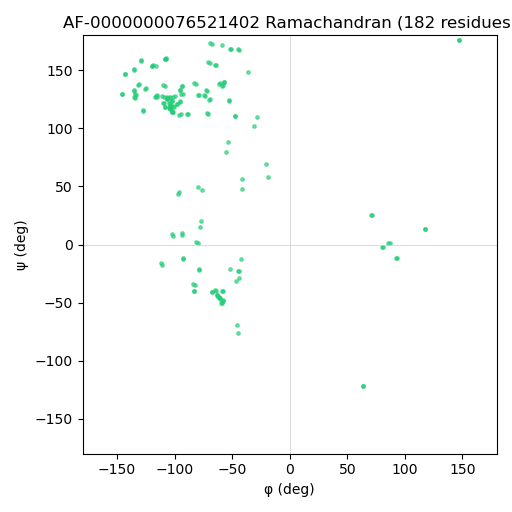3.594 -9.586 1 93.5 81 ASP B O 1
ATOM 1430 N N . THR B 1 82 ? -7.227 -4.562 -7.598 1 91.12 82 THR B N 1
ATOM 1431 C CA . THR B 1 82 ? -7.902 -5.727 -8.156 1 91.12 82 THR B CA 1
ATOM 1432 C C . THR B 1 82 ? -9.391 -5.707 -7.812 1 91.12 82 THR B C 1
ATOM 1434 O O . THR B 1 82 ? -9.805 -5.047 -6.855 1 91.12 82 THR B O 1
ATOM 1437 N N . ALA B 1 83 ? -10.227 -6.383 -8.477 1 88 83 ALA B N 1
ATOM 1438 C CA . ALA B 1 83 ? -11.672 -6.41 -8.289 1 88 83 ALA B CA 1
ATOM 1439 C C . ALA B 1 83 ? -12.062 -7.32 -7.129 1 88 83 ALA B C 1
ATOM 1441 O O . ALA B 1 83 ? -13.195 -7.277 -6.648 1 88 83 ALA B O 1
ATOM 1442 N N . GLY B 1 84 ? -11.25 -7.957 -6.406 1 79.81 84 GLY B N 1
ATOM 1443 C CA . GLY B 1 84 ? -11.547 -8.758 -5.227 1 79.81 84 GLY B CA 1
ATOM 1444 C C . GLY B 1 84 ? -11.781 -10.219 -5.543 1 79.81 84 GLY B C 1
ATOM 1445 O O . GLY B 1 84 ? -11.922 -11.047 -4.633 1 79.81 84 GLY B O 1
ATOM 1446 N N . GLN B 1 85 ? -11.922 -10.648 -6.66 1 68.75 85 GLN B N 1
ATOM 1447 C CA . GLN B 1 85 ? -12.25 -12.039 -6.965 1 68.75 85 GLN B CA 1
ATOM 1448 C C . GLN B 1 85 ? -10.992 -12.859 -7.23 1 68.75 85 GLN B C 1
ATOM 1450 O O . GLN B 1 85 ? -11.07 -14.055 -7.531 1 68.75 85 GLN B O 1
ATOM 1455 N N . GLU B 1 86 ? -9.898 -12.32 -6.977 1 63 86 GLU B N 1
ATOM 1456 C CA . GLU B 1 86 ? -8.672 -13.008 -7.375 1 63 86 GLU B CA 1
ATOM 1457 C C . GLU B 1 86 ? -8.125 -13.859 -6.234 1 63 86 GLU B C 1
ATOM 1459 O O . GLU B 1 86 ? -8.352 -13.562 -5.062 1 63 86 GLU B O 1
ATOM 1464 N N . ARG B 1 87 ? -7.742 -15.055 -6.793 1 65.94 87 ARG B N 1
ATOM 1465 C CA . ARG B 1 87 ? -6.848 -15.797 -5.914 1 65.94 87 ARG B CA 1
ATOM 1466 C C . ARG B 1 87 ? -5.387 -15.531 -6.266 1 65.94 87 ARG B C 1
ATOM 1468 O O . ARG B 1 87 ? -5.047 -15.359 -7.438 1 65.94 87 ARG B O 1
ATOM 1475 N N . PHE B 1 88 ? -4.66 -15.078 -5.328 1 62.03 88 PHE B N 1
ATOM 1476 C CA . PHE B 1 88 ? -3.24 -14.836 -5.562 1 62.03 88 PHE B CA 1
ATOM 1477 C C . PHE B 1 88 ? -2.393 -15.961 -4.988 1 62.03 88 PHE B C 1
ATOM 1479 O O . PHE B 1 88 ? -2.639 -16.422 -3.871 1 62.03 88 PHE B O 1
ATOM 1486 N N . VAL B 1 89 ? -1.687 -16.547 -6.02 1 63.12 89 VAL B N 1
ATOM 1487 C CA . VAL B 1 89 ? -0.74 -17.562 -5.582 1 63.12 89 VAL B CA 1
ATOM 1488 C C . VAL B 1 89 ? 0.681 -17.016 -5.637 1 63.12 89 VAL B C 1
ATOM 1490 O O . VAL B 1 89 ? 1.075 -16.391 -6.625 1 63.12 89 VAL B O 1
ATOM 1493 N N . PHE B 1 90 ? 1.266 -16.953 -4.504 1 58.66 90 PHE B N 1
ATOM 1494 C CA . PHE B 1 90 ? 2.691 -16.656 -4.465 1 58.66 90 PHE B CA 1
ATOM 1495 C C . PHE B 1 90 ? 3.512 -17.844 -4.961 1 58.66 90 PHE B C 1
ATOM 1497 O O . PHE B 1 90 ? 3.293 -18.984 -4.535 1 58.66 90 PHE B O 1
ATOM 1504 N N . ILE B 1 91 ? 4.16 -17.609 -6.145 1 59.09 91 ILE B N 1
ATOM 1505 C CA . ILE B 1 91 ? 5.086 -18.656 -6.562 1 59.09 91 ILE B CA 1
ATOM 1506 C C . ILE B 1 91 ? 6.52 -18.234 -6.266 1 59.09 91 ILE B C 1
ATOM 1508 O O . ILE B 1 91 ? 6.922 -17.109 -6.594 1 59.09 91 ILE B O 1
A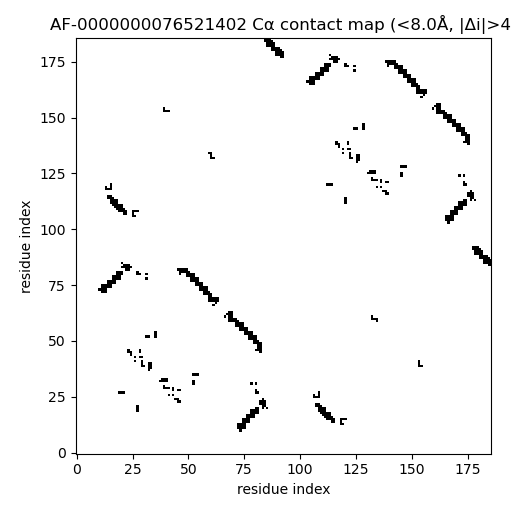TOM 1512 N N . PHE B 1 92 ? 7.18 -18.969 -5.352 1 53.66 92 PHE B N 1
ATOM 1513 C CA . PHE B 1 92 ? 8.602 -18.797 -5.07 1 53.66 92 PHE B CA 1
ATOM 1514 C C . PHE B 1 92 ? 9.43 -19.797 -5.863 1 53.66 92 PHE B C 1
ATOM 1516 O O . PHE B 1 92 ? 9.039 -20.953 -6.016 1 53.66 92 PHE B O 1
ATOM 1523 N N . ASP B 1 93 ? 10.203 -19.219 -6.84 1 51.03 93 ASP B N 1
ATOM 1524 C CA . ASP B 1 93 ? 11.141 -20.172 -7.441 1 51.03 93 ASP B CA 1
ATOM 1525 C C . ASP B 1 93 ? 12.344 -20.391 -6.531 1 51.03 93 ASP B C 1
ATOM 1527 O O . ASP B 1 93 ? 12.797 -19.469 -5.848 1 51.03 93 ASP B O 1
#

Nearest PDB structures (foldseek):
  3bc1-assembly1_A  TM=8.149E-01  e=3.481E-09  Mus musculus
  8p3i-assembly1_B  TM=7.486E-01  e=1.926E-09  Homo sapiens
  8p3k-assembly1_B  TM=7.747E-01  e=5.165E-09  Homo sapiens
  2zet-assembly1_A  TM=8.390E-01  e=1.925E-08  Mus musculus
  8p3h-assembly1_A  TM=7.886E-01  e=1.385E-08  Homo sapiens

Foldseek 3Di:
DPPCPDPPPPPFPEEDEAEDAAAWLPCLVQVVCCVAPVDGDSPDDQDDAKDKDKHWDWDWPQQDVPGDIHDIGIYIYMYMYGRHPDDDDDDDD/DPPPPDPPPPPFPEEDEAEDAAAWLPCLVQVVCCVAPVDGDSPDDQDDAKDKDKHWDWDWPQQDVPGDIDDIGIYIYMYMYGRHPDDDDDDDD

InterPro domains:
  IPR027417 P-loop containing nucleoside triphosphate hydrolase [G3DSA:3.40.50.300] (11-92)
  IPR027417 P-loop containing nucleoside triphosphate hydrolase [SSF52540] (10-92)
  IPR050227 Ras-related protein Rab [PTHR47977] (15-88)